Protein 4J32 (pdb70)

Organism: Salmonella typhimurium (strain LT2 / SGSC1412 / ATCC 700720) (NCBI:txid99287)

CATH classification: 3.90.1720.70

Secondary structure (DSSP, 8-state):
----HHHHHHHHHHT-S-HHHHHHHH-HHHHHHHHTTS----HHHHHHHHHHHTT-PPPTTSSS-EEE-TTS-EEE--HHHHHHHHHHHS-S-SEEEES--GGGGTT--EEEEEEEES-SS-SEEEEEE-SSSBTTTTT-----S-EEEEEEEEE--/---SGGG--HHHHHHHHHHHHHHHHH---HHHHHHHHHHHHHHHHH--S-HHHHHHHHHHHHHHHT-----SSS---HHHHHHHHHT-HHHHHHHHT-S--

Structure (mmCIF, N/CA/C/O backbone):
data_4J32
#
_entry.id   4J32
#
_cell.length_a   63.650
_cell.length_b   63.650
_cell.length_c   365.650
_cell.angle_alpha   90.00
_cell.angle_beta   90.00
_cell.angle_gamma   120.00
#
_symmetry.space_group_name_H-M   'P 61 2 2'
#
loop_
_entity.id
_entity.type
_entity.pdbx_description
1 polymer 'Putative cytoplasmic protein'
2 polymer 'Putative periplasmic protein'
3 non-polymer 'CITRATE ANION'
4 non-polymer 2-ETHOXYETHANOL
5 water water
#
loop_
_atom_site.group_PDB
_atom_site.id
_atom_site.type_symbol
_atom_site.label_atom_id
_atom_site.label_alt_id
_atom_site.label_comp_id
_atom_site.label_asym_id
_atom_site.label_entity_id
_atom_site.label_seq_id
_atom_site.pdbx_PDB_ins_code
_atom_site.Cartn_x
_atom_site.Cartn_y
_atom_site.Cartn_z
_atom_site.occupancy
_atom_site.B_iso_or_equiv
_atom_site.auth_seq_id
_atom_site.auth_comp_id
_atom_site.auth_asym_id
_atom_site.auth_atom_id
_atom_site.pdbx_PDB_model_num
ATOM 1 N N . ASN A 1 15 ? 39.766 40.808 -14.698 1.00 42.11 2 ASN A N 1
ATOM 2 C CA . ASN A 1 15 ? 38.467 41.350 -14.195 1.00 39.75 2 ASN A CA 1
ATOM 3 C C . ASN A 1 15 ? 38.070 40.707 -12.872 1.00 35.97 2 ASN A C 1
ATOM 4 O O . ASN A 1 15 ? 38.924 40.496 -12.000 1.00 35.79 2 ASN A O 1
ATOM 9 N N . ARG A 1 16 ? 36.781 40.419 -12.694 1.00 32.79 3 ARG A N 1
ATOM 10 C CA . ARG A 1 16 ? 36.275 39.980 -11.393 1.00 29.41 3 ARG A CA 1
ATOM 11 C C . ARG A 1 16 ? 35.246 38.859 -11.561 1.00 27.78 3 ARG A C 1
ATOM 12 O O . ARG A 1 16 ? 34.573 38.823 -12.585 1.00 28.43 3 ARG A O 1
ATOM 20 N N . PRO A 1 17 ? 35.098 37.980 -10.537 1.00 25.88 4 PRO A N 1
ATOM 21 C CA . PRO A 1 17 ? 34.050 36.927 -10.548 1.00 24.97 4 PRO A CA 1
ATOM 22 C C . PRO A 1 17 ? 32.677 37.555 -10.763 1.00 23.93 4 PRO A C 1
ATOM 23 O O . PRO A 1 17 ? 32.415 38.643 -10.230 1.00 23.49 4 PRO A O 1
ATOM 27 N N . SER A 1 18 ? 31.793 36.888 -11.500 1.00 23.65 5 SER A N 1
ATOM 28 C CA . SER A 1 18 ? 30.416 37.390 -11.598 1.00 22.42 5 SER A CA 1
ATOM 29 C C . SER A 1 18 ? 29.752 37.266 -10.242 1.00 20.43 5 SER A C 1
ATOM 30 O O . SER A 1 18 ? 30.050 36.349 -9.479 1.00 19.59 5 SER A O 1
ATOM 33 N N . PHE A 1 19 ? 28.882 38.213 -9.926 1.00 19.43 6 PHE A N 1
ATOM 34 C CA . PHE A 1 19 ? 28.218 38.168 -8.627 1.00 19.68 6 PHE A CA 1
ATOM 35 C C . PHE A 1 19 ? 27.475 36.829 -8.479 1.00 19.16 6 PHE A C 1
ATOM 36 O O . PHE A 1 19 ? 27.586 36.150 -7.456 1.00 19.31 6 PHE A O 1
ATOM 44 N N . ASN A 1 20 ? 26.694 36.485 -9.501 1.00 20.39 7 ASN A N 1
ATOM 45 C CA . ASN A 1 20 ? 25.867 35.261 -9.431 1.00 21.23 7 ASN A CA 1
ATOM 46 C C . ASN A 1 20 ? 26.695 34.014 -9.177 1.00 21.43 7 ASN A C 1
ATOM 47 O O . ASN A 1 20 ? 26.332 33.181 -8.336 1.00 20.24 7 ASN A O 1
ATOM 52 N N . GLU A 1 21 ? 27.818 33.876 -9.890 1.00 21.67 8 GLU A N 1
ATOM 53 C CA . GLU A 1 21 ? 28.662 32.684 -9.666 1.00 21.33 8 GLU A CA 1
ATOM 54 C C . GLU A 1 21 ? 29.324 32.698 -8.282 1.00 20.42 8 GLU A C 1
ATOM 55 O O . GLU A 1 21 ? 29.516 31.648 -7.671 1.00 19.63 8 GLU A O 1
ATOM 61 N N . ALA A 1 22 ? 29.705 33.879 -7.812 1.00 19.58 9 ALA A N 1
ATOM 62 C CA . ALA A 1 22 ? 30.337 33.999 -6.489 1.00 18.45 9 ALA A CA 1
ATOM 63 C C . ALA A 1 22 ? 29.365 33.629 -5.382 1.00 18.63 9 ALA A C 1
ATOM 64 O O . ALA A 1 22 ? 29.723 32.909 -4.454 1.00 17.59 9 ALA A O 1
ATOM 66 N N . TRP A 1 23 ? 28.122 34.093 -5.510 1.00 19.36 10 TRP A N 1
ATOM 67 C CA . TRP A 1 23 ? 27.070 33.863 -4.506 1.00 20.20 10 TRP A CA 1
ATOM 68 C C . TRP A 1 23 ? 26.699 32.390 -4.448 1.00 20.26 10 TRP A C 1
ATOM 69 O O . TRP A 1 23 ? 26.543 31.807 -3.348 1.00 19.57 10 TRP A O 1
ATOM 80 N N . LEU A 1 24 ? 26.557 31.774 -5.627 1.00 19.75 11 LEU A N 1
ATOM 81 C CA . LEU A 1 24 ? 26.317 30.341 -5.704 1.00 21.30 11 LEU A CA 1
ATOM 82 C C . LEU A 1 24 ? 27.451 29.552 -5.038 1.00 20.16 11 LEU A C 1
ATOM 83 O O . LEU A 1 24 ? 27.215 28.601 -4.279 1.00 20.79 11 LEU A O 1
ATOM 88 N N . ALA A 1 25 ? 28.683 29.891 -5.366 1.00 19.53 12 ALA A N 1
ATOM 89 C CA . ALA A 1 25 ? 29.824 29.121 -4.839 1.00 19.44 12 ALA A CA 1
ATOM 90 C C . ALA A 1 25 ? 29.905 29.266 -3.300 1.00 19.55 12 ALA A C 1
ATOM 91 O O . ALA A 1 25 ? 30.119 28.297 -2.578 1.00 19.09 12 ALA A O 1
ATOM 93 N N . PHE A 1 26 ? 29.690 30.483 -2.816 1.00 19.16 13 PHE A N 1
ATOM 94 C CA . PHE A 1 26 ? 29.722 30.733 -1.357 1.00 19.30 13 PHE A CA 1
ATOM 95 C C . PHE A 1 26 ? 28.753 29.817 -0.606 1.00 20.13 13 PHE A C 1
ATOM 96 O O . PHE A 1 26 ? 29.105 29.255 0.442 1.00 20.26 13 PHE A O 1
ATOM 104 N N . ARG A 1 27 ? 27.536 29.668 -1.129 1.00 20.99 14 ARG A N 1
ATOM 105 C CA . ARG A 1 27 ? 26.544 28.807 -0.518 1.00 22.77 14 ARG A CA 1
ATOM 106 C C . ARG A 1 27 ? 27.041 27.377 -0.300 1.00 23.25 14 ARG A C 1
ATOM 107 O O . ARG A 1 27 ? 26.717 26.763 0.722 1.00 23.98 14 ARG A O 1
ATOM 115 N N . LYS A 1 28 ? 27.846 26.856 -1.232 1.00 22.78 15 LYS A N 1
ATOM 116 C CA . LYS A 1 28 ? 28.336 25.469 -1.133 1.00 24.05 15 LYS A CA 1
ATOM 117 C C . LYS A 1 28 ? 29.168 25.255 0.129 1.00 23.14 15 LYS A C 1
ATOM 118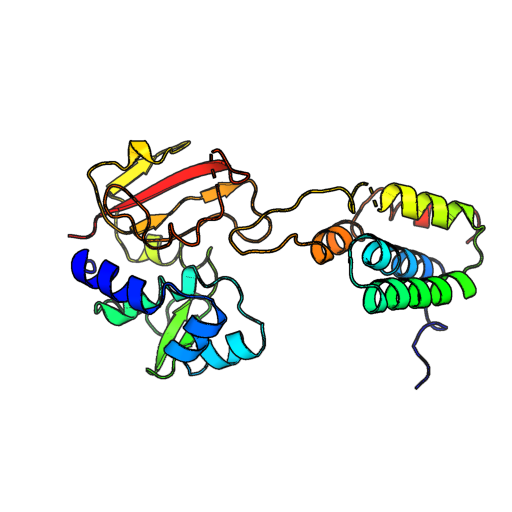 O O . LYS A 1 28 ? 29.285 24.131 0.615 1.00 23.62 15 LYS A O 1
ATOM 124 N N . VAL A 1 29 ? 29.757 26.336 0.625 1.00 22.20 16 VAL A N 1
ATOM 125 C CA . VAL A 1 29 ? 30.601 26.265 1.826 1.00 21.42 16 VAL A CA 1
ATOM 126 C C . VAL A 1 29 ? 30.074 27.086 3.003 1.00 21.33 16 VAL A C 1
ATOM 127 O O . VAL A 1 29 ? 30.814 27.331 3.959 1.00 20.86 16 VAL A O 1
ATOM 131 N N . ASN A 1 30 ? 28.810 27.514 2.932 1.00 22.20 17 ASN A N 1
ATOM 132 C CA . ASN A 1 30 ? 28.188 28.274 4.010 1.00 22.54 17 ASN A CA 1
ATOM 133 C C . ASN A 1 30 ? 27.681 27.335 5.109 1.00 23.45 17 ASN A C 1
ATOM 134 O O . ASN A 1 30 ? 26.487 27.277 5.444 1.00 25.16 17 ASN A O 1
ATOM 139 N N . HIS A 1 31 ? 28.616 26.560 5.649 1.00 22.44 18 HIS A N 1
ATOM 140 C CA . HIS A 1 31 ? 28.315 25.562 6.669 1.00 23.09 18 HIS A CA 1
ATOM 141 C C . HIS A 1 31 ? 29.334 25.667 7.788 1.00 22.46 18 HIS A C 1
ATOM 142 O O . HIS A 1 31 ? 30.214 26.532 7.736 1.00 22.78 18 HIS A O 1
ATOM 149 N N . SER A 1 32 ? 29.199 24.793 8.794 1.00 23.99 19 SER A N 1
ATOM 150 C CA . SER A 1 32 ? 30.169 24.738 9.899 1.00 24.11 19 SER A CA 1
ATOM 151 C C . SER A 1 32 ? 31.571 24.533 9.338 1.00 22.51 19 SER A C 1
ATOM 152 O O . SER A 1 32 ? 31.730 23.932 8.278 1.00 22.41 19 SER A O 1
ATOM 155 N N . VAL A 1 33 ? 32.586 25.010 10.052 1.00 22.24 20 VAL A N 1
ATOM 156 C CA . VAL A 1 33 ? 33.967 24.767 9.633 1.00 22.05 20 VAL A CA 1
ATOM 157 C C . VAL A 1 33 ? 34.260 23.253 9.444 1.00 22.86 20 VAL A C 1
ATOM 158 O O . VAL A 1 33 ? 34.936 22.883 8.468 1.00 22.47 20 VAL A O 1
ATOM 162 N N . ALA A 1 34 ? 33.724 22.390 10.322 1.00 23.41 21 ALA A N 1
ATOM 163 C CA . ALA A 1 34 ? 33.873 20.937 10.149 1.00 24.65 21 ALA A CA 1
ATOM 164 C C . ALA A 1 34 ? 33.345 20.502 8.778 1.00 25.20 21 ALA A C 1
ATOM 165 O O . ALA A 1 34 ? 34.015 19.761 8.054 1.00 24.82 21 ALA A O 1
ATOM 167 N N . ASP A 1 35 ? 32.159 20.989 8.416 1.00 25.43 22 ASP A N 1
ATOM 168 C CA . ASP A 1 35 ? 31.549 20.621 7.141 1.00 26.64 22 ASP A CA 1
ATOM 169 C C . ASP A 1 35 ? 32.349 21.171 5.946 1.00 25.23 22 ASP A C 1
ATOM 170 O O . ASP A 1 35 ? 32.506 20.484 4.933 1.00 25.73 22 ASP A O 1
ATOM 175 N N . VAL A 1 36 ? 32.848 22.399 6.070 1.00 23.99 23 VAL A N 1
ATOM 176 C CA . VAL A 1 36 ? 33.718 23.019 5.064 1.00 22.63 23 VAL A CA 1
ATOM 177 C C . VAL A 1 36 ? 34.941 22.138 4.796 1.00 23.79 23 VAL A C 1
ATOM 178 O O . VAL A 1 36 ? 35.325 21.929 3.638 1.00 23.86 23 VAL A O 1
ATOM 182 N N . GLY A 1 37 ? 35.523 21.607 5.868 1.00 23.70 24 GLY A N 1
ATOM 183 C CA . GLY A 1 37 ? 36.659 20.687 5.760 1.00 24.83 24 GLY A CA 1
ATOM 184 C C . GLY A 1 37 ? 36.300 19.442 4.967 1.00 26.04 24 GLY A C 1
ATOM 185 O O . GLY A 1 37 ? 37.077 19.005 4.128 1.00 26.66 24 GLY A O 1
ATOM 186 N N . SER A 1 38 ? 35.113 18.880 5.217 1.00 26.85 25 SER A N 1
ATOM 187 C CA . SER A 1 38 ? 34.659 17.686 4.510 1.00 28.14 25 SER A CA 1
ATOM 188 C C . SER A 1 38 ? 34.455 17.966 3.029 1.00 27.57 25 SER A C 1
ATOM 189 O O . SER A 1 38 ? 34.778 17.135 2.174 1.00 28.14 25 SER A O 1
ATOM 192 N N . ILE A 1 39 ? 33.897 19.136 2.747 1.00 25.64 26 ILE A N 1
ATOM 193 C CA . ILE A 1 39 ? 33.563 19.561 1.401 1.00 25.60 26 ILE A CA 1
ATOM 194 C C . ILE A 1 39 ? 34.822 19.780 0.562 1.00 25.56 26 ILE A C 1
ATOM 195 O O . ILE A 1 39 ? 34.890 19.325 -0.598 1.00 26.86 26 ILE A O 1
ATOM 200 N N . ILE A 1 40 ? 35.814 20.444 1.148 1.00 24.57 27 ILE A N 1
ATOM 201 C CA . ILE A 1 40 ? 37.000 20.870 0.403 1.00 24.33 27 ILE A CA 1
ATOM 202 C C . ILE A 1 40 ? 38.072 19.770 0.413 1.00 25.19 27 ILE A C 1
ATOM 203 O O . ILE A 1 40 ? 38.739 19.536 -0.608 1.00 26.30 27 ILE A O 1
ATOM 208 N N . GLY A 1 41 ? 38.212 19.088 1.551 1.00 24.60 28 GLY A N 1
ATOM 209 C CA . GLY A 1 41 ? 39.124 17.953 1.666 1.00 25.27 28 GLY A CA 1
ATOM 210 C C . GLY A 1 41 ? 40.572 18.377 1.518 1.00 24.46 28 GLY A C 1
ATOM 211 O O . GLY A 1 41 ? 40.899 19.551 1.681 1.00 22.58 28 GLY A O 1
ATOM 212 N N . GLY A 1 42 ? 41.438 17.418 1.188 1.00 25.66 29 GLY A N 1
ATOM 213 C CA . GLY A 1 42 ? 42.870 17.687 1.076 1.00 26.26 29 GLY A CA 1
ATOM 214 C C . GLY A 1 42 ? 43.447 18.259 2.360 1.00 25.23 29 GLY A C 1
ATOM 215 O O . GLY A 1 42 ? 43.012 17.898 3.469 1.00 24.49 29 GLY A O 1
ATOM 216 N N . ASN A 1 43 ? 44.434 19.144 2.225 1.00 24.33 30 ASN A N 1
ATOM 217 C CA . ASN A 1 43 ? 45.055 19.774 3.396 1.00 24.43 30 ASN A CA 1
ATOM 218 C C . ASN A 1 43 ? 44.126 20.703 4.177 1.00 23.14 30 ASN A C 1
ATOM 219 O O . ASN A 1 43 ? 44.276 20.854 5.394 1.00 23.66 30 ASN A O 1
ATOM 224 N N . VAL A 1 44 ? 43.195 21.347 3.479 1.00 22.72 31 VAL A N 1
ATOM 225 C CA . VAL A 1 44 ? 42.126 22.093 4.148 1.00 21.83 31 VAL A CA 1
ATOM 226 C C . VAL A 1 44 ? 41.395 21.173 5.150 1.00 22.11 31 VAL A C 1
ATOM 227 O O . VAL A 1 44 ? 41.296 21.490 6.355 1.00 21.18 31 VAL A O 1
ATOM 231 N N . GLY A 1 45 ? 40.903 20.049 4.650 1.00 23.28 32 GLY A N 1
ATOM 232 C CA . GLY A 1 45 ? 40.236 19.069 5.509 1.00 24.79 32 GLY A CA 1
ATOM 233 C C . GLY A 1 45 ? 41.074 18.529 6.662 1.00 25.97 32 GLY A C 1
ATOM 234 O O . GLY A 1 45 ? 40.602 18.434 7.802 1.00 26.33 32 GLY A O 1
ATOM 235 N N . LYS A 1 46 ? 42.319 18.160 6.366 1.00 26.20 33 LYS A N 1
ATOM 236 C CA . LYS A 1 46 ? 43.240 17.663 7.385 1.00 27.06 33 LYS A CA 1
ATOM 237 C C . LYS A 1 46 ? 43.463 18.661 8.520 1.00 25.39 33 LYS A C 1
ATOM 238 O O . LYS A 1 46 ? 43.457 18.284 9.698 1.00 24.96 33 LYS A O 1
ATOM 244 N N . ASN A 1 47 ? 43.645 19.935 8.164 1.00 23.66 34 ASN A N 1
ATOM 245 C CA . ASN A 1 47 ? 43.836 20.973 9.170 1.00 23.40 34 ASN A CA 1
ATOM 246 C C . ASN A 1 47 ? 42.595 21.272 9.977 1.00 23.61 34 ASN A C 1
ATOM 247 O O . ASN A 1 47 ? 42.690 21.566 11.174 1.00 23.97 34 ASN A O 1
ATOM 252 N N . ILE A 1 48 ? 41.438 21.192 9.331 1.00 23.34 35 ILE A N 1
ATOM 253 C CA . ILE A 1 48 ? 40.161 21.322 10.040 1.00 23.27 35 ILE A CA 1
ATOM 254 C C . ILE A 1 48 ? 39.877 20.142 10.981 1.00 24.65 35 ILE A C 1
ATOM 255 O O . ILE A 1 48 ? 39.485 20.340 12.140 1.00 25.09 35 ILE A O 1
ATOM 260 N N . THR A 1 49 ? 40.127 18.926 10.510 1.00 25.00 36 THR A N 1
ATOM 261 C CA . THR A 1 49 ? 39.989 17.737 11.351 1.00 27.13 36 THR A CA 1
ATOM 262 C C . THR A 1 49 ? 40.902 17.803 12.570 1.00 26.88 36 THR A C 1
ATOM 263 O O . THR A 1 49 ? 40.501 17.408 13.677 1.00 27.59 36 THR A O 1
ATOM 267 N N . GLY A 1 50 ? 42.121 18.307 12.368 1.00 25.68 37 GLY A N 1
ATOM 268 C CA . GLY A 1 50 ? 43.091 18.461 13.450 1.00 26.23 37 GLY A CA 1
ATOM 269 C C . GLY A 1 50 ? 42.758 19.610 14.401 1.00 25.55 37 GLY A C 1
ATOM 270 O O . GLY A 1 50 ? 43.365 19.750 15.460 1.00 26.47 37 GLY A O 1
ATOM 271 N N . GLY A 1 51 ? 41.779 20.428 14.026 1.00 24.13 38 GLY A N 1
ATOM 272 C CA . GLY A 1 51 ? 41.371 21.580 14.818 1.00 24.45 38 GLY A CA 1
ATOM 273 C C . GLY A 1 51 ? 42.188 22.844 14.629 1.00 23.75 38 GLY A C 1
ATOM 274 O O . GLY A 1 51 ? 41.933 23.859 15.303 1.00 23.85 38 GLY A O 1
ATOM 275 N N . TYR A 1 52 ? 43.144 22.826 13.693 1.00 22.67 39 TYR A N 1
ATOM 276 C CA . TYR A 1 52 ? 44.039 23.979 13.510 1.00 22.19 39 TYR A CA 1
ATOM 277 C C . TYR A 1 52 ? 43.312 25.174 12.932 1.00 21.09 39 TYR A C 1
ATOM 278 O O . TYR A 1 52 ? 43.682 26.311 13.221 1.00 21.04 39 TYR A O 1
ATOM 287 N N . PHE A 1 53 ? 42.326 24.927 12.066 1.00 20.06 40 PHE A N 1
ATOM 288 C CA . PHE A 1 53 ? 41.539 26.036 11.507 1.00 20.23 40 PHE A CA 1
ATOM 289 C C . PHE A 1 53 ? 40.154 25.946 12.105 1.00 20.43 40 PHE A C 1
ATOM 290 O O . PHE A 1 53 ? 39.553 24.868 12.089 1.00 21.08 40 PHE A O 1
ATOM 298 N N . GLN A 1 54 ? 39.669 27.078 12.623 1.00 20.51 41 GLN A N 1
ATOM 299 C CA . GLN A 1 54 ? 38.322 27.171 13.188 1.00 21.06 41 GLN A CA 1
ATOM 300 C C . GLN A 1 54 ? 37.513 28.318 12.573 1.00 20.08 41 GLN A C 1
ATOM 301 O O . GLN A 1 54 ? 36.279 28.326 12.668 1.00 20.57 41 GLN A O 1
ATOM 307 N N . ASN A 1 55 ? 38.206 29.291 11.987 1.00 18.82 42 ASN A N 1
ATOM 308 C CA . ASN A 1 55 ? 37.541 30.433 11.327 1.00 18.66 42 ASN A CA 1
ATOM 309 C C . ASN A 1 55 ? 37.441 30.163 9.822 1.00 18.67 42 ASN A C 1
ATOM 310 O O . ASN A 1 55 ? 38.438 30.248 9.104 1.00 18.52 42 ASN A O 1
ATOM 315 N N . ALA A 1 56 ? 36.240 29.809 9.374 1.00 18.87 43 ALA A N 1
ATOM 316 C CA . ALA A 1 56 ? 36.040 29.440 7.954 1.00 19.92 43 ALA A CA 1
ATOM 317 C C . ALA A 1 56 ? 35.999 30.629 6.999 1.00 20.11 43 ALA A C 1
ATOM 318 O O . ALA A 1 56 ? 36.095 30.444 5.772 1.00 19.89 43 ALA A O 1
ATOM 320 N N . CYS A 1 57 ? 35.898 31.838 7.553 1.00 20.64 44 CYS A N 1
ATOM 321 C CA . CYS A 1 57 ? 35.779 33.066 6.762 1.00 20.61 44 CYS A CA 1
ATOM 322 C C . CYS A 1 57 ? 36.732 33.108 5.530 1.00 19.83 44 CYS A C 1
ATOM 323 O O . CYS A 1 57 ? 36.249 33.157 4.391 1.00 19.62 44 CYS A O 1
ATOM 326 N N . PRO A 1 58 ? 38.075 33.064 5.739 1.00 18.43 45 PRO A N 1
ATOM 327 C CA . PRO A 1 58 ? 38.936 33.180 4.560 1.00 18.20 45 PRO A CA 1
ATOM 328 C C . PRO A 1 58 ? 38.927 31.955 3.647 1.00 18.15 45 PRO A C 1
ATOM 329 O O . PRO A 1 58 ? 39.205 32.070 2.444 1.00 17.12 45 PRO A O 1
ATOM 333 N N . ILE A 1 59 ? 38.593 30.801 4.219 1.00 18.21 46 ILE A N 1
ATOM 334 C CA . ILE A 1 59 ? 38.529 29.572 3.441 1.00 18.87 46 ILE A CA 1
ATOM 335 C C . ILE A 1 59 ? 37.313 29.634 2.518 1.00 19.15 46 ILE A C 1
ATOM 336 O O . ILE A 1 59 ? 37.388 29.216 1.354 1.00 19.06 46 ILE A O 1
ATOM 341 N N . ARG A 1 60 ? 36.194 30.169 3.018 1.00 18.70 47 ARG A N 1
ATOM 342 C CA . ARG A 1 60 ? 35.028 30.304 2.133 1.00 19.02 47 ARG A CA 1
ATOM 343 C C . ARG A 1 60 ? 35.301 31.283 0.982 1.00 19.11 47 ARG A C 1
ATOM 344 O O . ARG A 1 60 ? 34.933 31.014 -0.161 1.00 18.94 47 ARG A O 1
ATOM 352 N N . MET A 1 61 ? 35.940 32.408 1.282 1.00 18.14 48 MET A N 1
ATOM 353 C CA A MET A 1 61 ? 36.303 33.382 0.249 0.50 18.38 48 MET A CA 1
ATOM 354 C CA B MET A 1 61 ? 36.286 33.376 0.225 0.50 18.03 48 MET A CA 1
ATOM 355 C C . MET A 1 61 ? 37.284 32.777 -0.767 1.00 18.27 48 MET A C 1
ATOM 356 O O . MET A 1 61 ? 37.179 33.015 -1.974 1.00 17.99 48 MET A O 1
ATOM 365 N N . SER A 1 62 ? 38.227 31.970 -0.277 1.00 18.79 49 SER A N 1
ATOM 366 C CA . SER A 1 62 ? 39.134 31.259 -1.182 1.00 18.43 49 SER A CA 1
ATOM 367 C C . SER A 1 62 ? 38.368 30.315 -2.124 1.00 19.28 49 SER A C 1
ATOM 368 O O . SER A 1 62 ? 38.641 30.248 -3.328 1.00 19.61 49 SER A O 1
ATOM 371 N N . TYR A 1 63 ? 37.418 29.578 -1.561 1.00 18.89 50 TYR A N 1
ATOM 372 C CA . TYR A 1 63 ? 36.571 28.701 -2.365 1.00 19.78 50 TYR A CA 1
ATOM 373 C C . TYR A 1 63 ? 35.864 29.498 -3.481 1.00 19.99 50 TYR A C 1
ATOM 374 O O . TYR A 1 63 ? 35.874 29.082 -4.640 1.00 20.91 50 TYR A O 1
ATOM 383 N N . VAL A 1 64 ? 35.271 30.639 -3.132 1.00 19.22 51 VAL A N 1
ATOM 384 C CA . VAL A 1 64 ? 34.623 31.522 -4.120 1.00 18.52 51 VAL A CA 1
ATOM 385 C C . VAL A 1 64 ? 35.573 31.870 -5.271 1.00 19.71 51 VAL A C 1
ATOM 386 O O . VAL A 1 64 ? 35.231 31.732 -6.454 1.00 19.52 51 VAL A O 1
ATOM 390 N N . LEU A 1 65 ? 36.767 32.332 -4.930 1.00 19.55 52 LEU A N 1
ATOM 391 C CA . LEU A 1 65 ? 37.733 32.725 -5.967 1.00 20.64 52 LEU A CA 1
ATOM 392 C C . LEU A 1 65 ? 38.140 31.519 -6.830 1.00 21.95 52 LEU A C 1
ATOM 393 O O . LEU A 1 65 ? 38.166 31.590 -8.074 1.00 23.42 52 LEU A O 1
ATOM 398 N N . ASN A 1 66 ? 38.435 30.408 -6.174 1.00 22.26 53 ASN A N 1
ATOM 399 C CA . ASN A 1 66 ? 38.822 29.192 -6.898 1.00 23.29 53 ASN A CA 1
ATOM 40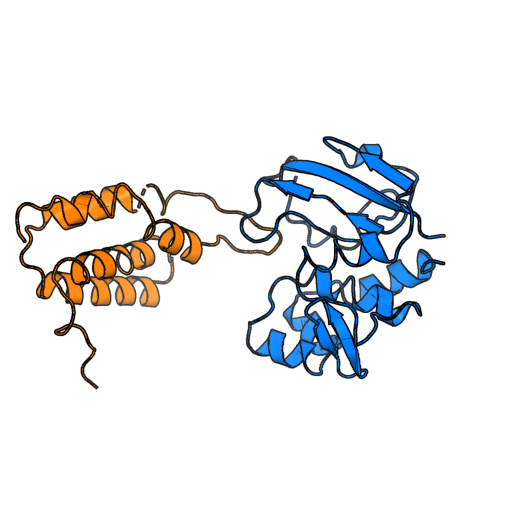0 C C . ASN A 1 66 ? 37.714 28.698 -7.792 1.00 24.82 53 ASN A C 1
ATOM 401 O O . ASN A 1 66 ? 37.978 28.250 -8.905 1.00 26.87 53 ASN A O 1
ATOM 406 N N . ALA A 1 67 ? 36.471 28.840 -7.340 1.00 24.40 54 ALA A N 1
ATOM 407 C CA . ALA A 1 67 ? 35.319 28.281 -8.068 1.00 26.29 54 ALA A CA 1
ATOM 408 C C . ALA A 1 67 ? 34.809 29.094 -9.246 1.00 27.47 54 ALA A C 1
ATOM 409 O O . ALA A 1 67 ? 34.136 28.547 -10.139 1.00 29.46 54 ALA A O 1
ATOM 411 N N . THR A 1 68 ? 35.138 30.385 -9.269 1.00 25.79 55 THR A N 1
ATOM 412 C CA . THR A 1 68 ? 34.583 31.308 -10.240 1.00 26.44 55 THR A CA 1
ATOM 413 C C . THR A 1 68 ? 35.592 31.641 -11.338 1.00 27.00 55 THR A C 1
ATOM 414 O O . THR A 1 68 ? 35.341 32.509 -12.137 1.00 28.38 55 THR A O 1
ATOM 418 N N . GLY A 1 69 ? 36.736 30.954 -11.345 1.00 27.27 56 GLY A N 1
ATOM 419 C CA . GLY A 1 69 ? 37.738 31.162 -12.395 1.00 28.71 56 GLY A CA 1
ATOM 420 C C . GLY A 1 69 ? 38.782 32.227 -12.086 1.00 28.00 56 GLY A C 1
ATOM 421 O O . GLY A 1 69 ? 39.481 32.698 -13.007 1.00 27.71 56 GLY A O 1
ATOM 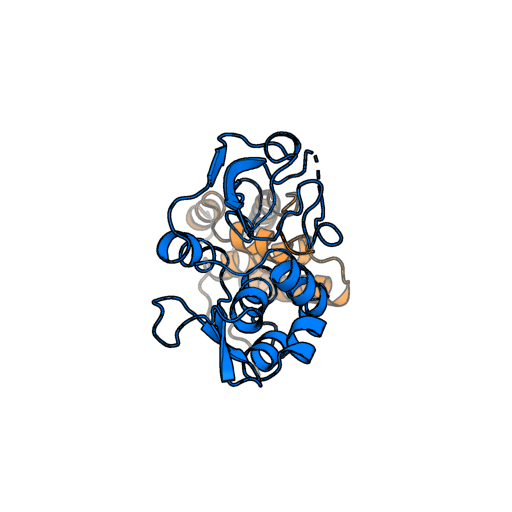422 N N . PHE A 1 70 ? 38.889 32.593 -10.801 1.00 26.01 57 PHE A N 1
ATOM 423 C CA . PHE A 1 70 ? 39.913 33.546 -10.311 1.00 25.92 57 PHE A CA 1
ATOM 424 C C . PHE A 1 70 ? 40.739 32.923 -9.183 1.00 25.83 57 PHE A C 1
ATOM 425 O O . PHE A 1 70 ? 40.793 33.472 -8.078 1.00 25.29 57 PHE A O 1
ATOM 433 N N . PRO A 1 71 ? 41.399 31.784 -9.475 1.00 26.58 58 PRO A N 1
ATOM 434 C CA . PRO A 1 71 ? 42.045 31.002 -8.423 1.00 26.31 58 PRO A CA 1
ATOM 435 C C . PRO A 1 71 ? 43.212 31.756 -7.797 1.00 26.48 58 PRO A C 1
ATOM 436 O O . PRO A 1 71 ? 43.891 32.562 -8.460 1.00 27.06 58 PRO A O 1
ATOM 440 N N . ILE A 1 72 ? 43.406 31.500 -6.513 1.00 25.06 59 ILE A N 1
ATOM 441 C CA . ILE A 1 72 ? 44.562 32.000 -5.768 1.00 24.76 59 ILE A CA 1
ATOM 442 C C . ILE A 1 72 ? 45.823 31.309 -6.277 1.00 25.85 59 ILE A C 1
ATOM 443 O O . ILE A 1 72 ? 45.919 30.071 -6.266 1.00 25.57 59 ILE A O 1
ATOM 448 N N . ALA A 1 73 ? 46.785 32.103 -6.733 1.00 27.56 60 ALA A N 1
ATOM 449 C CA . ALA A 1 73 ? 48.006 31.554 -7.327 1.00 30.02 60 ALA A CA 1
ATOM 450 C C . ALA A 1 73 ? 48.821 30.838 -6.254 1.00 30.40 60 ALA A C 1
ATOM 451 O O . ALA A 1 73 ? 48.841 31.276 -5.098 1.00 28.88 60 ALA A O 1
ATOM 453 N N . ARG A 1 74 ? 49.482 29.748 -6.640 1.00 32.26 61 ARG A N 1
ATOM 454 C CA A ARG A 1 74 ? 50.349 29.000 -5.727 0.50 32.96 61 ARG A CA 1
ATOM 455 C CA B ARG A 1 74 ? 50.331 29.009 -5.703 0.50 33.03 61 ARG A CA 1
ATOM 456 C C . ARG A 1 74 ? 51.368 29.923 -5.045 1.00 33.60 61 ARG A C 1
ATOM 457 O O . ARG A 1 74 ? 51.610 29.830 -3.832 1.00 33.24 61 ARG A O 1
ATOM 472 N N . ASN A 1 75 ? 51.961 30.821 -5.824 1.00 34.53 62 ASN A N 1
ATOM 473 C CA . ASN A 1 75 ? 53.020 31.664 -5.281 1.00 35.55 62 ASN A CA 1
ATOM 474 C C . ASN A 1 75 ? 52.594 33.034 -4.738 1.00 34.16 62 ASN A C 1
ATOM 475 O O . ASN A 1 75 ? 53.436 33.897 -4.509 1.00 34.72 62 ASN A O 1
ATOM 480 N N . SER A 1 76 ? 51.291 33.231 -4.548 1.00 32.49 63 SER A N 1
ATOM 481 C CA . SER A 1 76 ? 50.767 34.400 -3.839 1.00 32.30 63 SER A CA 1
ATOM 482 C C . SER A 1 76 ? 51.435 34.478 -2.455 1.00 31.29 63 SER A C 1
ATOM 483 O O . SER A 1 76 ? 51.554 33.452 -1.779 1.00 30.85 63 SER A O 1
ATOM 486 N N . PRO A 1 77 ? 51.890 35.674 -2.041 1.00 31.30 64 PRO A N 1
ATOM 487 C CA . PRO A 1 77 ? 52.650 35.815 -0.791 1.00 31.07 64 PRO A CA 1
ATOM 488 C C . PRO A 1 77 ? 51.781 35.774 0.477 1.00 28.79 64 PRO A C 1
ATOM 489 O O . PRO A 1 77 ? 51.876 36.678 1.311 1.00 28.14 64 PRO A O 1
ATOM 493 N N . TYR A 1 78 ? 50.956 34.732 0.604 1.00 26.14 65 TYR A N 1
ATOM 494 C CA . TYR A 1 78 ? 50.036 34.539 1.734 1.00 23.96 65 TYR A CA 1
ATOM 495 C C . TYR A 1 78 ? 50.015 33.062 2.119 1.00 23.31 65 TYR A C 1
ATOM 496 O O . TYR A 1 78 ? 50.084 32.190 1.249 1.00 22.42 65 TYR A O 1
ATOM 505 N N . ALA A 1 79 ? 49.911 32.786 3.418 1.00 21.93 66 ALA A N 1
ATOM 506 C CA . ALA A 1 79 ? 49.838 31.411 3.885 1.00 21.78 66 ALA A CA 1
ATOM 507 C C . ALA A 1 79 ? 48.585 30.730 3.314 1.00 20.55 66 ALA A C 1
ATOM 508 O O . ALA A 1 79 ? 47.492 31.295 3.341 1.00 20.77 66 ALA A O 1
ATOM 510 N N . LYS A 1 80 ? 48.742 29.525 2.768 1.00 20.64 67 LYS A N 1
ATOM 511 C CA . LYS A 1 80 ? 47.609 28.830 2.160 1.00 20.58 67 LYS A CA 1
ATOM 512 C C . LYS A 1 80 ? 47.869 27.330 2.189 1.00 20.56 67 LYS A C 1
ATOM 513 O O . LYS A 1 80 ? 49.015 26.900 2.315 1.00 21.81 67 LYS A O 1
ATOM 519 N N . VAL A 1 81 ? 46.788 26.562 2.113 1.00 20.67 68 VAL A N 1
ATOM 520 C CA . VAL A 1 81 ? 46.896 25.106 2.020 1.00 21.25 68 VAL A CA 1
ATOM 521 C C . VAL A 1 81 ? 46.032 24.621 0.871 1.00 21.14 68 VAL A C 1
ATOM 522 O O . VAL A 1 81 ? 45.025 25.249 0.521 1.00 20.46 68 VAL A O 1
ATOM 526 N N . SER A 1 82 ? 46.388 23.465 0.318 1.00 22.07 69 SER A N 1
ATOM 527 C CA . SER A 1 82 ? 45.647 22.946 -0.819 1.00 22.41 69 SER A CA 1
ATOM 528 C C . SER A 1 82 ? 44.372 22.193 -0.397 1.00 22.92 69 SER A C 1
ATOM 529 O O . SER A 1 82 ? 44.299 21.640 0.718 1.00 23.64 69 SER A O 1
ATOM 532 N N . GLY A 1 83 ? 43.359 22.225 -1.267 1.00 23.34 70 GLY A N 1
ATOM 533 C CA . GLY A 1 83 ? 42.196 21.340 -1.147 1.00 24.16 70 GLY A CA 1
ATOM 534 C C . GLY A 1 83 ? 42.372 20.029 -1.922 1.00 25.90 70 GLY A C 1
ATOM 535 O O . GLY A 1 83 ? 43.400 19.803 -2.590 1.00 26.06 70 GLY A O 1
ATOM 536 N N . ALA A 1 84 ? 41.364 19.160 -1.848 1.00 26.05 71 ALA A N 1
ATOM 537 C CA . ALA A 1 84 ? 41.356 17.927 -2.672 1.00 28.97 71 ALA A CA 1
ATOM 538 C C . ALA A 1 84 ? 41.377 18.253 -4.180 1.00 29.59 71 ALA A C 1
ATOM 539 O O . ALA A 1 84 ? 41.827 17.445 -4.983 1.00 31.94 71 ALA A O 1
ATOM 541 N N . ASP A 1 85 ? 40.915 19.454 -4.535 1.00 29.52 72 ASP A N 1
ATOM 542 C CA . ASP A 1 85 ? 40.959 19.975 -5.909 1.00 30.74 72 ASP A CA 1
ATOM 543 C C . ASP A 1 85 ? 42.358 20.440 -6.360 1.00 31.22 72 ASP A C 1
ATOM 544 O O . ASP A 1 85 ? 42.524 20.870 -7.505 1.00 32.28 72 ASP A O 1
ATOM 549 N N . ASN A 1 86 ? 43.344 20.360 -5.462 1.00 30.55 73 ASN A N 1
ATOM 550 C CA . ASN A 1 86 ? 44.705 20.860 -5.720 1.00 30.98 73 ASN A CA 1
ATOM 551 C C . ASN A 1 86 ? 44.774 22.377 -5.956 1.00 29.56 73 ASN A C 1
ATOM 552 O O . ASN A 1 86 ? 45.774 22.890 -6.466 1.00 31.03 73 ASN A O 1
ATOM 557 N N . LYS A 1 87 ? 43.699 23.073 -5.594 1.00 26.57 74 LYS A N 1
ATOM 558 C CA . LYS A 1 87 ? 43.687 24.544 -5.567 1.00 24.83 74 LYS A CA 1
ATOM 559 C C . LYS A 1 87 ? 43.995 25.025 -4.148 1.00 23.70 74 LYS A C 1
ATOM 560 O O . LYS A 1 87 ? 44.012 24.236 -3.213 1.00 22.90 74 LYS A O 1
ATOM 566 N N . PHE A 1 88 ? 44.220 26.328 -3.993 1.00 22.97 75 PHE A N 1
ATOM 567 C CA . PHE A 1 88 ? 44.799 26.848 -2.745 1.00 22.57 75 PHE A CA 1
ATOM 568 C C . PHE A 1 88 ? 43.863 27.741 -1.971 1.00 21.63 75 PHE A C 1
ATOM 569 O O . PHE A 1 88 ? 43.108 28.528 -2.561 1.00 21.33 75 PHE A O 1
ATOM 577 N N . TYR A 1 89 ? 43.953 27.625 -0.642 1.00 21.50 76 TYR A N 1
ATOM 578 C CA . TYR A 1 89 ? 42.999 28.229 0.282 1.00 20.13 76 TYR A CA 1
ATOM 579 C C . TYR A 1 89 ? 43.731 28.980 1.364 1.00 19.63 76 TYR A C 1
ATOM 580 O O . TYR A 1 89 ? 44.463 28.382 2.164 1.00 19.59 76 TYR A O 1
ATOM 589 N N . ILE A 1 90 ? 43.550 30.303 1.360 1.00 18.72 77 ILE A N 1
ATOM 590 C CA . ILE A 1 90 ? 44.092 31.195 2.381 1.00 18.17 77 ILE A CA 1
ATOM 591 C C . ILE A 1 90 ? 43.306 31.020 3.679 1.00 18.25 77 ILE A C 1
ATOM 592 O O . ILE A 1 90 ? 42.077 30.935 3.656 1.00 18.82 77 ILE A O 1
ATOM 597 N N . TYR A 1 91 ? 44.008 30.959 4.807 1.00 18.28 78 TYR A N 1
ATOM 598 C CA . TYR A 1 91 ? 43.353 30.598 6.068 1.00 18.31 78 TYR A CA 1
ATOM 599 C C . TYR A 1 91 ? 43.377 31.689 7.143 1.00 17.99 78 TYR A C 1
ATOM 600 O O . TYR A 1 91 ? 42.833 31.500 8.243 1.00 18.48 78 TYR A O 1
ATOM 609 N N . ARG A 1 92 ? 44.013 32.815 6.830 1.00 17.42 79 ARG A N 1
ATOM 610 C CA . ARG A 1 92 ? 44.005 33.992 7.707 1.00 17.57 79 ARG A CA 1
ATOM 611 C C . ARG A 1 92 ? 43.157 35.115 7.110 1.00 18.17 79 ARG A C 1
ATOM 612 O O . ARG A 1 92 ? 43.280 35.453 5.922 1.00 18.81 79 ARG A O 1
ATOM 620 N N . VAL A 1 93 ? 42.319 35.702 7.958 1.00 18.54 80 VAL A N 1
ATOM 621 C CA . VAL A 1 93 ? 41.494 36.847 7.583 1.00 18.92 80 VAL A CA 1
ATOM 622 C C . VAL A 1 93 ? 42.346 38.002 7.072 1.00 19.94 80 VAL A C 1
ATOM 623 O O . VAL A 1 93 ? 42.068 38.548 6.001 1.00 19.86 80 VAL A O 1
ATOM 627 N N . ASN A 1 94 ? 43.405 38.346 7.801 1.00 20.64 81 ASN A N 1
ATOM 628 C CA A ASN A 1 94 ? 44.253 39.469 7.428 0.80 22.22 81 ASN A CA 1
ATOM 629 C CA B ASN A 1 94 ? 44.197 39.490 7.389 0.20 21.40 81 ASN A CA 1
ATOM 630 C C . ASN A 1 94 ? 44.863 39.237 6.032 1.00 21.62 81 ASN A C 1
ATOM 631 O O . ASN A 1 94 ? 45.020 40.174 5.240 1.00 21.79 81 ASN A O 1
ATOM 640 N N . ASP A 1 95 ? 45.228 37.980 5.761 1.00 20.40 82 ASP A N 1
ATOM 641 C CA . ASP A 1 95 ? 45.822 37.608 4.471 1.00 20.70 82 ASP A CA 1
ATOM 642 C C . ASP A 1 95 ? 44.803 37.709 3.349 1.00 19.76 82 ASP A C 1
ATOM 643 O O . ASP A 1 95 ? 45.116 38.216 2.275 1.00 20.56 82 ASP A O 1
ATOM 648 N N . MET A 1 96 ? 43.578 37.281 3.609 1.00 18.21 83 MET A N 1
ATOM 649 C CA A MET A 1 96 ? 42.536 37.344 2.585 0.50 17.82 83 MET A CA 1
ATOM 650 C CA B MET A 1 96 ? 42.521 37.329 2.606 0.50 18.46 83 MET A CA 1
ATOM 651 C C . MET A 1 96 ? 42.239 38.789 2.243 1.00 18.53 83 MET A C 1
ATOM 652 O O . MET A 1 96 ? 42.104 39.145 1.057 1.00 18.49 83 MET A O 1
ATOM 661 N N . ILE A 1 97 ? 42.165 39.631 3.271 1.00 18.62 84 ILE A N 1
ATOM 662 C CA . ILE A 1 97 ? 41.960 41.070 3.057 1.00 19.49 84 ILE A CA 1
ATOM 663 C C . ILE A 1 97 ? 43.072 41.654 2.178 1.00 20.41 84 ILE A C 1
ATOM 664 O O . ILE A 1 97 ? 42.788 42.357 1.183 1.00 21.23 84 ILE A O 1
ATOM 669 N N . ASP A 1 98 ? 44.321 41.352 2.516 1.00 20.00 85 ASP A N 1
ATOM 670 C CA A ASP A 1 98 ? 45.460 41.890 1.771 0.50 21.98 85 ASP A CA 1
ATOM 671 C CA B ASP A 1 98 ? 45.459 41.898 1.779 0.50 21.73 85 ASP A CA 1
ATOM 672 C C . ASP A 1 98 ? 45.490 41.349 0.346 1.00 21.82 85 ASP A C 1
ATOM 673 O O . ASP A 1 98 ? 45.814 42.082 -0.600 1.00 21.82 85 ASP A O 1
ATOM 682 N N . TYR A 1 99 ? 45.134 40.066 0.197 1.00 20.61 86 TYR A N 1
ATOM 683 C CA . TYR A 1 99 ? 45.065 39.422 -1.124 1.00 21.10 86 TYR A CA 1
ATOM 684 C C . TYR A 1 99 ? 44.107 40.170 -2.045 1.00 21.89 86 TYR A C 1
ATOM 685 O O . TYR A 1 99 ? 44.446 40.502 -3.199 1.00 21.73 86 TYR A O 1
ATOM 694 N N . LEU A 1 100 ? 42.911 40.449 -1.535 1.00 21.58 87 LEU A N 1
ATOM 695 C CA . LEU A 1 100 ? 41.911 41.177 -2.329 1.00 21.66 87 LEU A CA 1
ATOM 696 C C . LEU A 1 100 ? 42.370 42.603 -2.683 1.00 23.22 87 LEU A C 1
ATOM 697 O O . LEU A 1 100 ? 42.190 43.032 -3.810 1.00 23.41 87 LEU A O 1
ATOM 702 N N . THR A 1 101 ? 43.009 43.286 -1.737 1.00 23.90 88 THR A N 1
ATOM 703 C CA . THR A 1 101 ? 43.534 44.642 -1.955 1.00 26.45 88 THR A CA 1
ATOM 704 C C . THR A 1 101 ? 44.499 44.629 -3.139 1.00 27.26 88 THR A C 1
ATOM 705 O O . THR A 1 101 ? 44.525 45.572 -3.935 1.00 28.89 88 THR A O 1
ATOM 709 N N . HIS A 1 102 ? 45.259 43.541 -3.280 1.00 26.98 89 HIS A N 1
ATOM 710 C CA . HIS A 1 102 ? 46.306 43.489 -4.296 1.00 30.09 89 HIS A CA 1
ATOM 711 C C . HIS A 1 102 ? 45.885 42.859 -5.618 1.00 30.63 89 HIS A C 1
ATOM 712 O O . HIS A 1 102 ? 46.630 42.932 -6.590 1.00 32.44 89 HIS A O 1
ATOM 719 N N . THR A 1 103 ? 44.694 42.270 -5.663 1.00 29.59 90 THR A N 1
ATOM 720 C CA . THR A 1 103 ? 44.220 41.588 -6.868 1.00 30.75 90 THR A CA 1
ATOM 721 C C . THR A 1 103 ? 42.930 42.170 -7.453 1.00 30.40 90 THR A C 1
ATOM 722 O O . THR A 1 103 ? 42.663 41.994 -8.649 1.00 30.73 90 THR A O 1
ATOM 726 N N . MET A 1 104 ? 42.121 42.837 -6.627 1.00 29.41 91 MET A N 1
ATOM 727 C CA . MET A 1 104 ? 40.764 43.256 -7.048 1.00 29.73 91 MET A CA 1
ATOM 728 C C . MET A 1 104 ? 40.660 44.629 -7.720 1.00 31.25 91 MET A C 1
ATOM 729 O O . MET A 1 104 ? 39.585 45.007 -8.212 1.00 31.34 91 MET A O 1
ATOM 734 N N . GLY A 1 105 ? 41.748 45.384 -7.728 1.00 31.35 92 GLY A N 1
ATOM 735 C CA . GLY A 1 105 ? 41.713 46.708 -8.315 1.00 33.64 92 GLY A CA 1
ATOM 736 C C . GLY A 1 105 ? 41.171 47.696 -7.302 1.00 33.42 92 GLY A C 1
ATOM 737 O O . GLY A 1 105 ? 41.105 47.402 -6.091 1.00 32.12 92 GLY A O 1
ATOM 738 N N . LYS A 1 106 ? 40.782 48.869 -7.796 1.00 34.30 93 LYS A N 1
ATOM 739 C CA . LYS A 1 106 ? 40.301 49.939 -6.923 1.00 34.38 93 LYS A CA 1
ATOM 740 C C . LYS A 1 106 ? 38.973 49.523 -6.310 1.00 31.70 93 LYS A C 1
ATOM 741 O O . LYS A 1 106 ? 38.074 49.071 -7.042 1.00 30.56 93 LYS A O 1
ATOM 747 N N . PRO A 1 107 ? 38.825 49.704 -4.980 1.00 30.31 94 PRO A N 1
ATOM 748 C CA . PRO A 1 107 ? 37.508 49.462 -4.374 1.00 28.72 94 PRO A CA 1
ATOM 749 C C . PRO A 1 107 ? 36.489 50.439 -4.916 1.00 28.23 94 PRO A C 1
ATOM 750 O O . PRO A 1 107 ? 36.834 51.555 -5.348 1.00 28.33 94 PRO A O 1
ATOM 754 N N . ASP A 1 108 ? 35.237 50.027 -4.911 1.00 25.18 95 ASP A N 1
ATOM 755 C CA . ASP A 1 108 ? 34.178 50.875 -5.429 1.00 25.56 95 ASP A CA 1
ATOM 756 C C . ASP A 1 108 ? 33.540 51.770 -4.383 1.00 25.23 95 ASP A C 1
ATOM 757 O O . ASP A 1 108 ? 33.011 52.823 -4.719 1.00 24.85 95 ASP A O 1
ATOM 762 N N . LEU A 1 109 ? 33.570 51.320 -3.132 1.00 24.46 96 LEU A N 1
ATOM 763 C CA . LEU A 1 109 ? 33.075 52.092 -1.977 1.00 25.75 96 LEU A CA 1
ATOM 764 C C . LEU A 1 109 ? 34.015 51.848 -0.812 1.00 24.20 96 LEU A C 1
ATOM 765 O O . LEU A 1 109 ? 34.384 50.690 -0.524 1.00 22.62 96 LEU A O 1
ATOM 770 N N . ILE A 1 110 ? 34.416 52.933 -0.154 1.00 24.21 97 ILE A N 1
ATOM 771 C CA . ILE A 1 110 ? 35.117 52.876 1.128 1.00 23.89 97 ILE A CA 1
ATOM 772 C C . ILE A 1 110 ? 34.346 53.768 2.094 1.00 24.16 97 ILE A C 1
ATOM 773 O O . ILE A 1 110 ? 34.124 54.946 1.804 1.00 24.73 97 ILE A O 1
ATOM 778 N N . VAL A 1 111 ? 33.943 53.203 3.239 1.00 23.43 98 VAL A N 1
ATOM 779 C CA . VAL A 1 111 ? 33.076 53.928 4.187 1.00 25.26 98 VAL A CA 1
ATOM 780 C C . VAL A 1 111 ? 33.672 53.887 5.596 1.00 25.31 98 VAL A C 1
ATOM 781 O O . VAL A 1 111 ? 33.864 52.815 6.156 1.00 24.16 98 VAL A O 1
ATOM 785 N N . ASN A 1 112 ? 33.979 55.060 6.152 1.00 26.71 99 ASN A N 1
ATOM 786 C CA . ASN A 1 112 ? 34.429 55.176 7.545 1.00 28.63 99 ASN A CA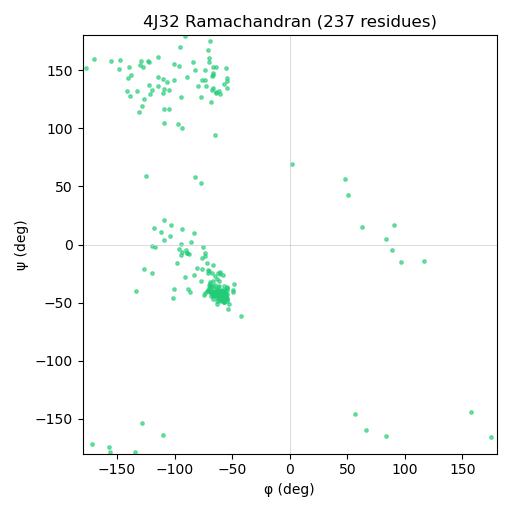 1
ATOM 787 C C . ASN A 1 112 ? 33.233 54.959 8.460 1.00 29.79 99 ASN A C 1
ATOM 788 O O . ASN A 1 112 ? 32.123 55.449 8.169 1.00 29.81 99 ASN A O 1
ATOM 793 N N . ASN A 1 113 ? 33.448 54.261 9.579 1.00 30.77 100 ASN A N 1
ATOM 794 C CA . ASN A 1 113 ? 32.374 54.010 10.550 1.00 32.44 100 ASN A CA 1
ATOM 795 C C . ASN A 1 113 ? 31.106 53.504 9.876 1.00 32.02 100 ASN A C 1
ATOM 796 O O . ASN A 1 113 ? 30.041 54.123 10.029 1.00 33.89 100 ASN A O 1
ATOM 801 N N . PRO A 1 114 ? 31.220 52.392 9.126 1.00 30.78 101 PRO A N 1
ATOM 802 C CA . PRO A 1 114 ? 30.150 51.927 8.243 1.00 30.90 101 PRO A CA 1
ATOM 803 C C . PRO A 1 114 ? 28.963 51.306 8.982 1.00 33.25 101 PRO A C 1
ATOM 804 O O . PRO A 1 114 ? 29.128 50.761 10.094 1.00 33.55 101 PRO A O 1
ATOM 808 N N . LYS A 1 115 ? 27.781 51.441 8.379 1.00 34.28 102 LYS A N 1
ATOM 809 C CA . LYS A 1 115 ? 26.578 50.719 8.786 1.00 36.15 102 LYS A CA 1
ATOM 810 C C . LYS A 1 115 ? 26.107 49.962 7.558 1.00 35.26 102 LYS A C 1
ATOM 811 O O . LYS A 1 115 ? 26.429 50.336 6.427 1.00 33.81 102 LYS A O 1
ATOM 817 N N . GLN A 1 116 ? 25.330 48.903 7.763 1.00 35.81 103 GLN A N 1
ATOM 818 C CA . GLN A 1 116 ? 24.841 48.107 6.644 1.00 35.41 103 GLN A CA 1
ATOM 819 C C . GLN A 1 116 ? 24.106 48.970 5.606 1.00 34.97 103 GLN A C 1
ATOM 820 O O . GLN A 1 116 ? 24.234 48.750 4.409 1.00 34.27 103 GLN A O 1
ATOM 826 N N . SER A 1 117 ? 23.358 49.955 6.082 1.00 36.07 104 SER A N 1
ATOM 827 C CA . SER A 1 117 ? 22.579 50.836 5.213 1.00 36.05 104 SER A CA 1
ATOM 828 C C . SER A 1 117 ? 23.442 51.580 4.169 1.00 34.19 104 SER A C 1
ATOM 829 O O . SER A 1 117 ? 22.950 51.916 3.090 1.00 34.13 104 SER A O 1
ATOM 832 N N . ASP A 1 118 ? 24.726 51.787 4.483 1.00 32.37 105 ASP A N 1
ATOM 833 C CA . ASP A 1 118 ? 25.674 52.474 3.579 1.00 30.77 105 ASP A CA 1
ATOM 834 C C . ASP A 1 118 ? 25.955 51.664 2.307 1.00 29.04 105 ASP A C 1
ATOM 835 O O . ASP A 1 118 ? 26.438 52.205 1.308 1.00 28.20 105 ASP A O 1
ATOM 840 N N . PHE A 1 119 ? 25.648 50.370 2.343 1.00 27.60 106 PHE A N 1
ATOM 841 C CA . PHE A 1 119 ? 25.998 49.473 1.242 1.00 27.12 106 PHE A CA 1
ATOM 842 C C . PHE A 1 119 ? 24.794 49.024 0.447 1.00 27.77 106 PHE A C 1
ATOM 843 O O . PHE A 1 119 ? 24.912 48.220 -0.482 1.00 27.09 106 PHE A O 1
ATOM 851 N N . ILE A 1 120 ? 23.630 49.564 0.798 1.00 29.50 107 ILE A N 1
ATOM 852 C CA . ILE A 1 120 ? 22.386 49.202 0.113 1.00 31.11 107 ILE A CA 1
ATOM 853 C C . ILE A 1 120 ? 22.483 49.476 -1.392 1.00 30.43 107 ILE A C 1
ATOM 854 O O . ILE A 1 120 ? 23.049 50.486 -1.809 1.00 30.29 107 ILE A O 1
ATOM 859 N N . GLY A 1 121 ? 21.980 48.552 -2.210 1.00 30.57 108 GLY A N 1
ATOM 860 C CA . GLY A 1 121 ? 21.869 48.810 -3.640 1.00 31.06 108 GLY A CA 1
ATOM 861 C C . GLY A 1 121 ? 23.074 48.435 -4.483 1.00 30.37 108 GLY A C 1
ATOM 862 O O . GLY A 1 121 ? 23.037 48.558 -5.718 1.00 30.86 108 GLY A O 1
ATOM 863 N N . LYS A 1 122 ? 24.150 48.002 -3.829 1.00 27.80 109 LYS A N 1
ATOM 864 C CA . LYS A 1 122 ? 25.342 47.564 -4.534 1.00 26.81 109 LYS A CA 1
ATOM 865 C C . LYS A 1 122 ? 25.714 46.191 -4.023 1.00 25.00 109 LYS A C 1
ATOM 866 O O . LYS A 1 122 ? 25.420 45.855 -2.874 1.00 24.92 109 LYS A O 1
ATOM 872 N N . LYS A 1 123 ? 26.375 45.404 -4.865 1.00 23.49 110 LYS A N 1
ATOM 873 C CA . LYS A 1 123 ? 26.671 44.008 -4.494 1.00 22.79 110 LYS A CA 1
ATOM 874 C C . LYS A 1 123 ? 28.083 43.576 -4.874 1.00 21.54 110 LYS A C 1
ATOM 875 O O . LYS A 1 123 ? 28.633 44.041 -5.885 1.00 21.59 110 LYS A O 1
ATOM 881 N N . GLY A 1 124 ? 28.680 42.714 -4.052 1.00 20.31 111 GLY A N 1
ATOM 882 C CA . GLY A 1 124 ? 30.010 42.180 -4.345 1.00 20.50 111 GLY A CA 1
ATOM 883 C C . GLY A 1 124 ? 30.735 41.693 -3.116 1.00 20.04 111 GLY A C 1
ATOM 884 O O . GLY A 1 124 ? 30.116 41.136 -2.221 1.00 20.72 111 GLY A O 1
ATOM 885 N N . ILE A 1 125 ? 32.050 41.883 -3.079 1.00 19.50 112 ILE A N 1
ATOM 886 C CA . ILE A 1 125 ? 32.839 41.389 -1.963 1.00 18.82 112 ILE A CA 1
ATOM 887 C C . ILE A 1 125 ? 32.996 42.530 -0.952 1.00 18.81 112 ILE A C 1
ATOM 888 O O . ILE A 1 125 ? 33.431 43.628 -1.319 1.00 19.63 112 ILE A O 1
ATOM 893 N N . ILE A 1 126 ? 32.644 42.267 0.305 1.00 18.99 113 ILE A N 1
ATOM 894 C CA . ILE A 1 126 ? 32.733 43.276 1.355 1.00 20.20 113 ILE A CA 1
ATOM 895 C C . ILE A 1 126 ? 33.780 42.904 2.417 1.00 19.61 113 ILE A C 1
ATOM 896 O O . ILE A 1 126 ? 33.878 41.748 2.846 1.00 17.48 113 ILE A O 1
ATOM 901 N N . VAL A 1 127 ? 34.568 43.895 2.818 1.00 19.39 114 VAL A N 1
ATOM 902 C CA . VAL A 1 127 ? 35.488 43.751 3.931 1.00 20.63 114 VAL A CA 1
ATOM 903 C C . VAL A 1 127 ? 35.091 44.765 4.977 1.00 21.36 114 VAL A C 1
ATOM 904 O O . VAL A 1 127 ? 34.839 45.925 4.648 1.00 20.80 114 VAL A O 1
ATOM 908 N N . VAL A 1 128 ? 34.999 44.323 6.236 1.00 21.64 115 VAL A N 1
ATOM 909 C CA A VAL A 1 128 ? 34.826 45.239 7.351 0.50 23.07 115 VAL A CA 1
ATOM 910 C CA B VAL A 1 128 ? 34.844 45.247 7.353 0.50 23.34 115 VAL A CA 1
ATOM 911 C C . VAL A 1 128 ? 35.974 45.017 8.336 1.00 23.67 115 VAL A C 1
ATOM 912 O O . VAL A 1 128 ? 36.247 43.876 8.727 1.00 23.92 115 VAL A O 1
ATOM 919 N N . LYS A 1 129 ? 36.668 46.088 8.689 1.00 24.61 116 LYS A N 1
ATOM 920 C CA . LYS A 1 129 ? 37.679 46.031 9.734 1.00 25.00 116 LYS A CA 1
ATOM 921 C C . LYS A 1 129 ? 37.129 46.810 10.916 1.00 26.16 116 LYS A C 1
ATOM 922 O O . LYS A 1 129 ? 36.463 47.846 10.750 1.00 25.55 116 LYS A O 1
ATOM 928 N N . GLY A 1 130 ? 37.402 46.325 12.118 1.00 25.28 117 GLY A N 1
ATOM 929 C CA . GLY A 1 130 ? 36.951 47.038 13.299 1.00 27.07 117 GLY A CA 1
ATOM 930 C C . GLY A 1 130 ? 37.525 46.438 14.562 1.00 27.60 117 GLY A C 1
ATOM 931 O O . GLY A 1 130 ? 38.354 45.510 14.508 1.00 27.90 117 GLY A O 1
ATOM 932 N N . HIS A 1 131 ? 37.031 46.911 15.695 1.00 27.89 118 HIS A N 1
ATOM 933 C CA . HIS A 1 131 ? 37.485 46.397 16.983 1.00 29.76 118 HIS A CA 1
ATOM 934 C C . HIS A 1 131 ? 36.397 45.664 17.762 1.00 30.19 118 HIS A C 1
ATOM 935 O O . HIS A 1 131 ? 35.201 45.834 17.505 1.00 30.92 118 HIS A O 1
ATOM 942 N N . GLY A 1 132 ? 36.812 44.849 18.727 1.00 29.47 119 GLY A N 1
ATOM 943 C CA . GLY A 1 132 ? 35.859 44.158 19.588 1.00 29.56 119 GLY A CA 1
ATOM 944 C C . GLY A 1 132 ? 35.897 42.642 19.476 1.00 28.34 119 GLY A C 1
ATOM 945 O O . GLY A 1 132 ? 35.349 41.950 20.343 1.00 29.75 119 GLY A O 1
ATOM 946 N N . TRP A 1 133 ? 36.551 42.126 18.440 1.00 25.14 120 TRP A N 1
ATOM 947 C CA . TRP A 1 133 ? 36.717 40.676 18.285 1.00 24.16 120 TRP A CA 1
ATOM 948 C C . TRP A 1 133 ? 38.093 40.228 18.731 1.00 24.67 120 TRP A C 1
ATOM 949 O O . TRP A 1 133 ? 39.087 40.896 18.478 1.00 25.35 120 TRP A O 1
ATOM 960 N N . SER A 1 134 ? 38.126 39.068 19.369 1.00 23.46 121 SER A N 1
ATOM 961 C CA . SER A 1 134 ? 39.323 38.583 20.020 1.00 23.66 121 SER A CA 1
ATOM 962 C C . SER A 1 134 ? 40.145 37.664 19.123 1.00 22.01 121 SER A C 1
ATOM 963 O O . SER A 1 134 ? 41.244 37.259 19.521 1.00 22.61 121 SER A O 1
ATOM 966 N N . ASN A 1 135 ? 39.620 37.325 17.954 1.00 20.47 122 ASN A N 1
ATOM 967 C CA . ASN A 1 135 ? 40.271 36.354 17.066 1.00 20.19 122 ASN A CA 1
ATOM 968 C C . ASN A 1 135 ? 40.638 36.929 15.694 1.00 20.03 122 ASN A C 1
ATOM 969 O O . ASN A 1 135 ? 41.180 36.207 14.854 1.00 20.13 122 ASN A O 1
ATOM 974 N N . ALA A 1 136 ? 40.317 38.204 15.460 1.00 21.21 123 ALA A N 1
ATOM 975 C CA . ALA A 1 136 ? 40.457 38.794 14.123 1.00 20.04 123 ALA A CA 1
ATOM 976 C C . ALA A 1 136 ? 40.265 40.303 14.167 1.00 21.47 123 ALA A C 1
ATOM 977 O O . ALA A 1 136 ? 39.669 40.833 15.101 1.00 21.82 123 ALA A O 1
ATOM 979 N N . ARG A 1 137 ? 40.771 40.974 13.137 1.00 20.96 124 ARG A N 1
ATOM 980 C CA . ARG A 1 137 ? 40.655 42.425 13.012 1.00 23.51 124 ARG A CA 1
ATOM 981 C C . ARG A 1 137 ? 39.458 42.782 12.135 1.00 22.34 124 ARG A C 1
ATOM 982 O O . ARG A 1 137 ? 39.164 43.956 11.918 1.00 23.19 124 ARG A O 1
ATOM 990 N N . GLY A 1 138 ? 38.787 41.779 11.590 1.00 21.99 125 GLY A N 1
ATOM 991 C CA . GLY A 1 138 ? 37.729 42.072 10.636 1.00 21.44 125 GLY A CA 1
ATOM 992 C C . GLY A 1 138 ? 37.147 40.830 10.026 1.00 20.38 125 GLY A C 1
ATOM 993 O O . GLY A 1 138 ? 37.368 39.724 10.530 1.00 19.75 125 GLY A O 1
ATOM 994 N N . HIS A 1 139 ? 36.395 41.025 8.944 1.00 19.37 126 HIS A N 1
ATOM 995 C CA . HIS A 1 139 ? 35.650 39.936 8.312 1.00 19.14 126 HIS A CA 1
ATOM 996 C C . HIS A 1 139 ? 35.600 40.244 6.817 1.00 18.67 126 HIS A C 1
ATOM 997 O O . HIS A 1 139 ? 35.661 41.420 6.423 1.00 19.35 126 HIS A O 1
ATOM 1004 N N . VAL A 1 140 ? 35.529 39.191 6.011 1.00 18.25 127 VAL A N 1
ATOM 1005 C CA A VAL A 1 140 ? 35.419 39.298 4.547 0.50 17.91 127 VAL A CA 1
ATOM 1006 C CA B VAL A 1 140 ? 35.391 39.323 4.571 0.50 18.19 127 VAL A CA 1
ATOM 1007 C C . VAL A 1 140 ? 34.307 38.355 4.126 1.00 18.39 127 VAL A C 1
ATOM 1008 O O . VAL A 1 140 ? 34.313 37.176 4.515 1.00 18.50 127 VAL A O 1
ATOM 1015 N N . THR A 1 141 ? 33.354 38.861 3.345 1.00 18.56 128 THR A N 1
ATOM 1016 C CA . THR A 1 141 ? 32.228 38.025 2.898 1.00 18.87 128 THR A CA 1
ATOM 1017 C C . THR A 1 141 ? 31.608 38.601 1.608 1.00 18.84 128 THR A C 1
ATOM 1018 O O . THR A 1 141 ? 32.148 39.547 1.037 1.00 18.66 128 THR A O 1
ATOM 1022 N N . LEU A 1 142 ? 30.505 38.010 1.150 1.00 18.78 129 LEU A N 1
ATOM 1023 C CA . LEU A 1 142 ? 29.767 38.576 0.026 1.00 18.45 129 LEU A CA 1
ATOM 1024 C C . LEU A 1 142 ? 28.557 39.328 0.541 1.00 19.02 129 LEU A C 1
ATOM 1025 O O . LEU A 1 142 ? 28.055 39.058 1.638 1.00 19.23 129 LEU A O 1
ATOM 1030 N N . TRP A 1 143 ? 28.113 40.283 -0.264 1.00 18.67 130 TRP A N 1
ATOM 1031 C CA . TRP A 1 143 ? 27.027 41.183 0.078 1.00 20.41 130 TRP A CA 1
ATOM 1032 C C . TRP A 1 143 ? 26.169 41.334 -1.166 1.00 21.00 130 TRP A C 1
ATOM 1033 O O . TRP A 1 143 ? 26.690 41.639 -2.255 1.00 20.70 130 TRP A O 1
ATOM 1044 N N . ASN A 1 144 ? 24.860 41.119 -1.032 1.00 21.51 131 ASN A N 1
ATOM 1045 C CA . ASN A 1 144 ? 23.997 41.173 -2.219 1.00 23.30 131 ASN A CA 1
ATOM 1046 C C . ASN A 1 144 ? 23.172 42.457 -2.350 1.00 24.48 131 ASN A C 1
ATOM 1047 O O . ASN A 1 144 ? 22.191 42.495 -3.113 1.00 25.29 131 ASN A O 1
ATOM 1052 N N . GLY A 1 145 ? 23.560 43.501 -1.615 1.00 24.93 132 GLY A N 1
ATOM 1053 C CA . GLY A 1 145 ? 22.797 44.752 -1.569 1.00 27.30 132 GLY A CA 1
ATOM 1054 C C . GLY A 1 145 ? 21.858 44.873 -0.375 1.00 28.82 132 GLY A C 1
ATOM 1055 O O . GLY A 1 145 ? 21.372 45.961 -0.068 1.00 30.68 132 GLY A O 1
ATOM 1056 N N . SER A 1 146 ? 21.610 43.748 0.291 1.00 29.06 133 SER A N 1
ATOM 1057 C CA . SER A 1 146 ? 20.678 43.662 1.415 1.00 30.78 133 SER A CA 1
ATOM 1058 C C . SER A 1 146 ? 21.250 42.905 2.615 1.00 29.36 133 SER A C 1
ATOM 1059 O O . SER A 1 146 ? 21.003 43.286 3.756 1.00 30.14 133 SER A O 1
ATOM 1062 N N . ILE A 1 147 ? 21.977 41.815 2.359 1.00 27.44 134 ILE A N 1
ATOM 1063 C CA . ILE A 1 147 ? 22.421 40.883 3.419 1.00 26.70 134 ILE A CA 1
ATOM 1064 C C . ILE A 1 147 ? 23.775 40.292 3.028 1.00 24.00 134 ILE A C 1
ATOM 1065 O O . ILE A 1 147 ? 24.124 40.288 1.838 1.00 22.10 134 ILE A O 1
ATOM 1070 N N . CYS A 1 148 ? 24.525 39.792 4.010 1.00 23.42 135 CYS A N 1
ATOM 1071 C CA . CYS A 1 148 ? 25.770 39.073 3.734 1.00 22.42 135 CYS A CA 1
ATOM 1072 C C . CYS A 1 148 ? 25.438 37.620 3.427 1.00 22.23 135 CYS A C 1
ATOM 1073 O O . CYS A 1 148 ? 24.406 37.116 3.849 1.00 24.05 135 CYS A O 1
ATOM 1076 N N . SER A 1 149 ? 26.344 36.962 2.720 1.00 21.74 136 SER A N 1
ATOM 1077 C CA . SER A 1 149 ? 26.161 35.559 2.327 1.00 21.88 136 SER A CA 1
ATOM 1078 C C . SER A 1 149 ? 26.255 34.615 3.532 1.00 23.30 136 SER A C 1
ATOM 1079 O O . SER A 1 149 ? 25.740 33.499 3.483 1.00 23.60 136 SER A O 1
ATOM 1082 N N . ASP A 1 150 ? 26.923 35.053 4.604 1.00 23.52 137 ASP A N 1
ATOM 1083 C CA . ASP A 1 150 ? 27.004 34.242 5.825 1.00 26.16 137 ASP A CA 1
ATOM 1084 C C . ASP A 1 150 ? 26.195 34.819 6.971 1.00 29.57 137 ASP A C 1
ATOM 1085 O O . ASP A 1 150 ? 26.436 34.490 8.141 1.00 30.64 137 ASP A O 1
ATOM 1090 N N . GLN A 1 151 ? 25.218 35.664 6.642 1.00 32.76 138 GLN A N 1
ATOM 1091 C CA . GLN A 1 151 ? 24.386 36.314 7.655 1.00 37.71 138 GLN A CA 1
ATOM 1092 C C . GLN A 1 151 ? 23.853 35.310 8.676 1.00 41.02 138 GLN A C 1
ATOM 1093 O O . GLN A 1 151 ? 23.745 35.616 9.862 1.00 42.41 138 GLN A O 1
ATOM 1099 N N . CYS A 1 152 ? 23.592 34.102 8.184 1.00 42.93 139 CYS A N 1
ATOM 1100 C CA A CYS A 1 152 ? 23.070 33.027 9.023 0.50 45.48 139 CYS A CA 1
ATOM 1101 C CA B CYS A 1 152 ? 23.136 32.940 8.939 0.50 45.89 139 CYS A CA 1
ATOM 1102 C C . CYS A 1 152 ? 24.036 32.634 10.146 1.00 46.58 139 CYS A C 1
ATOM 1103 O O . CYS A 1 152 ? 23.590 32.140 11.190 1.00 48.21 139 CYS A O 1
ATOM 1108 N N . HIS A 1 153 ? 25.333 32.884 9.960 1.00 47.00 140 HIS A N 1
ATOM 1109 C CA . HIS A 1 153 ? 26.347 32.642 10.989 1.00 49.11 140 HIS A CA 1
ATOM 1110 C C . HIS A 1 153 ? 26.706 33.922 11.755 1.00 50.87 140 HIS A C 1
ATOM 1111 O O . HIS A 1 153 ? 27.307 33.850 12.830 1.00 51.51 140 HIS A O 1
ATOM 1118 N N . LEU A 1 154 ? 26.330 35.080 11.207 1.00 52.46 141 LEU A N 1
ATOM 1119 C CA . LEU A 1 154 ? 26.691 36.380 11.792 1.00 54.54 141 LEU A CA 1
ATOM 1120 C C . LEU A 1 154 ? 26.052 36.595 13.161 1.00 57.64 141 LEU A C 1
ATOM 1121 O O . LEU A 1 154 ? 24.913 37.066 13.277 1.00 59.40 141 LEU A O 1
ATOM 1126 N N . LEU A 1 155 ? 26.832 36.246 14.183 1.00 59.30 142 LEU A N 1
ATOM 1127 C CA . LEU A 1 155 ? 26.398 36.130 15.579 1.00 62.34 142 LEU A CA 1
ATOM 1128 C C . LEU A 1 155 ? 25.616 37.334 16.109 1.00 64.69 142 LEU A C 1
ATOM 1129 O O . LEU A 1 155 ? 24.648 37.165 16.856 1.00 67.08 142 LEU A O 1
ATOM 1134 N N . ASN A 1 156 ? 26.037 38.539 15.722 1.00 64.61 143 ASN A N 1
ATOM 1135 C CA . ASN A 1 156 ? 25.375 39.774 16.148 1.00 66.87 143 ASN A CA 1
ATOM 1136 C C . ASN A 1 156 ? 25.010 40.700 14.990 1.00 66.38 143 ASN A C 1
ATOM 1137 O O . ASN A 1 156 ? 25.684 40.713 13.955 1.00 64.89 143 ASN A O 1
ATOM 1142 N N . ASN A 1 160 ? 24.569 46.656 15.879 1.00 58.22 147 ASN A N 1
ATOM 1143 C CA . ASN A 1 160 ? 24.923 46.884 17.280 1.00 59.80 147 ASN A CA 1
ATOM 1144 C C . ASN A 1 160 ? 25.313 45.611 18.037 1.00 59.05 147 ASN A C 1
ATOM 1145 O O . ASN A 1 160 ? 24.584 45.152 18.927 1.00 61.42 147 ASN A O 1
ATOM 1150 N N . GLY A 1 161 ? 26.464 45.045 17.678 1.00 55.99 148 GLY A N 1
ATOM 1151 C CA . GLY A 1 161 ? 27.024 43.883 18.388 1.00 54.02 148 GLY A CA 1
ATOM 1152 C C . GLY A 1 161 ? 28.272 44.265 19.166 1.00 52.75 148 GLY A C 1
ATOM 1153 O O . GLY A 1 161 ? 28.516 45.458 19.394 1.00 54.00 148 GLY A O 1
ATOM 1154 N N . PRO A 1 162 ? 29.077 43.263 19.591 1.00 50.32 149 PRO A N 1
ATOM 1155 C CA . PRO A 1 162 ? 30.322 43.627 20.270 1.00 48.73 149 PRO A CA 1
ATOM 1156 C C . PRO A 1 162 ? 31.391 44.103 19.279 1.00 44.39 149 PRO A C 1
ATOM 1157 O O . PRO A 1 162 ? 32.313 44.809 19.663 1.00 44.23 149 PRO A O 1
ATOM 1161 N N . PHE A 1 163 ? 31.247 43.734 18.011 1.00 40.60 150 PHE A N 1
ATOM 1162 C CA . PHE A 1 163 ? 32.118 44.238 16.958 1.00 37.04 150 PHE A CA 1
ATOM 1163 C C . PHE A 1 163 ? 31.727 45.674 16.581 1.00 37.22 150 PHE A C 1
ATOM 1164 O O . PHE A 1 163 ? 30.556 45.942 16.310 1.00 37.82 150 PHE A O 1
ATOM 1172 N N . VAL A 1 164 ? 32.697 46.589 16.612 1.00 35.64 151 VAL A N 1
ATOM 1173 C CA . VAL A 1 164 ? 32.481 47.989 16.187 1.00 34.89 151 VAL A CA 1
ATOM 1174 C C . VAL A 1 164 ? 33.223 48.235 14.864 1.00 31.94 151 VAL A C 1
ATOM 1175 O O . VAL A 1 164 ? 34.442 48.358 14.854 1.00 30.66 151 VAL A O 1
ATOM 1179 N N . PRO A 1 165 ? 32.483 48.287 13.743 1.00 30.93 152 PRO A N 1
ATOM 1180 C CA . PRO A 1 165 ? 33.103 48.501 12.430 1.00 29.11 152 PRO A CA 1
ATOM 1181 C C . PRO A 1 165 ? 33.774 49.891 12.354 1.00 29.08 152 PRO A C 1
ATOM 1182 O O . PRO A 1 165 ? 33.176 50.894 12.759 1.00 30.43 152 PRO A O 1
ATOM 1186 N N . GLU A 1 166 ? 35.020 49.916 11.886 1.00 27.55 153 GLU A N 1
ATOM 1187 C CA . GLU A 1 166 ? 35.772 51.167 11.688 1.00 28.69 153 GLU A CA 1
ATOM 1188 C C . GLU A 1 166 ? 35.769 51.572 10.206 1.00 26.99 153 GLU A C 1
ATOM 1189 O O . GLU A 1 166 ? 35.563 52.742 9.868 1.00 27.32 153 GLU A O 1
ATOM 1195 N N . VAL A 1 167 ? 36.035 50.596 9.330 1.00 25.64 154 VAL A N 1
ATOM 1196 C CA A VAL A 1 167 ? 36.075 50.840 7.875 0.50 25.01 154 VAL A CA 1
ATOM 1197 C CA B VAL A 1 167 ? 36.055 50.849 7.890 0.50 25.01 154 VAL A CA 1
ATOM 1198 C C . VAL A 1 167 ? 35.423 49.683 7.113 1.00 23.91 154 VAL A C 1
ATOM 1199 O O . VAL A 1 167 ? 35.683 48.509 7.407 1.00 23.31 154 VAL A O 1
ATOM 1206 N N . GLY A 1 168 ? 34.576 50.014 6.138 1.00 23.66 155 GLY A N 1
ATOM 1207 C CA . GLY A 1 168 ? 33.966 49.011 5.267 1.00 21.52 155 GLY A CA 1
ATOM 1208 C C . GLY A 1 168 ? 34.314 49.312 3.825 1.00 21.49 155 GLY A C 1
ATOM 1209 O O . GLY A 1 168 ? 34.252 50.464 3.407 1.00 21.34 155 GLY A O 1
ATOM 1210 N N . THR A 1 169 ? 34.660 48.269 3.072 1.00 20.83 156 THR A N 1
ATOM 1211 C CA . THR A 1 169 ? 35.142 48.400 1.700 1.00 21.60 156 THR A CA 1
ATOM 1212 C C . THR A 1 169 ? 34.381 47.399 0.836 1.00 20.37 156 THR A C 1
ATOM 1213 O O . THR A 1 169 ? 34.265 46.224 1.199 1.00 20.84 156 THR A O 1
ATOM 1217 N N . LEU A 1 170 ? 33.868 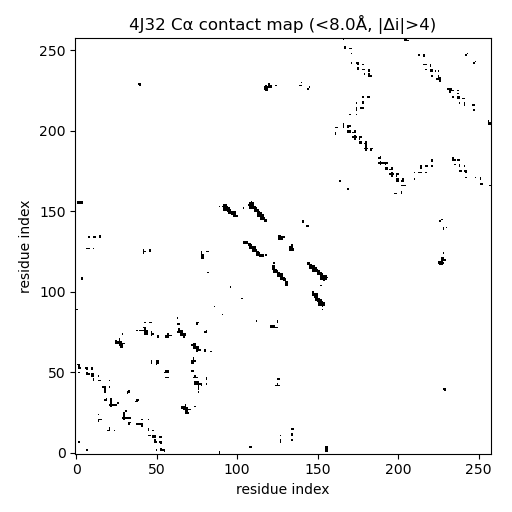47.870 -0.299 1.00 20.54 157 LEU A N 1
ATOM 1218 C CA . LEU A 1 170 ? 33.164 47.007 -1.230 1.00 20.75 157 LEU A CA 1
ATOM 1219 C C . LEU A 1 170 ? 33.841 47.016 -2.609 1.00 20.22 157 LEU A C 1
ATOM 1220 O O . LEU A 1 170 ? 34.154 48.084 -3.163 1.00 20.47 157 LEU A O 1
ATOM 1225 N N . TRP A 1 171 ? 34.095 45.812 -3.137 1.00 19.97 158 TRP A N 1
ATOM 1226 C CA . TRP A 1 171 ? 34.435 45.653 -4.561 1.00 21.26 158 TRP A CA 1
ATOM 1227 C C . TRP A 1 171 ? 33.199 45.092 -5.246 1.00 20.76 158 TRP A C 1
ATOM 1228 O O . TRP A 1 171 ? 32.768 43.990 -4.929 1.00 20.48 158 TRP A O 1
ATOM 1239 N N . ILE A 1 172 ? 32.630 45.860 -6.168 1.00 21.49 159 ILE A N 1
ATOM 1240 C CA . ILE A 1 172 ? 31.419 45.418 -6.873 1.00 21.92 159 ILE A CA 1
ATOM 1241 C C . ILE A 1 172 ? 31.724 44.218 -7.767 1.00 21.46 159 ILE A C 1
ATOM 1242 O O . ILE A 1 172 ? 32.743 44.204 -8.497 1.00 22.18 159 ILE A O 1
ATOM 1247 N N . LEU A 1 173 ? 30.854 43.215 -7.711 1.00 20.62 160 LEU A N 1
ATOM 1248 C CA . LEU A 1 173 ? 30.907 42.091 -8.650 1.00 21.04 160 LEU A CA 1
ATOM 1249 C C . LEU A 1 173 ? 29.795 42.223 -9.685 1.00 22.44 160 LEU A C 1
ATOM 1250 O O . LEU A 1 173 ? 28.655 42.511 -9.323 1.00 22.68 160 LEU A O 1
ATOM 1255 N N . PRO A 1 174 ? 30.132 42.039 -10.983 1.00 23.85 161 PRO A N 1
ATOM 1256 C CA . PRO A 1 174 ? 29.213 42.379 -12.063 1.00 25.55 161 PRO A CA 1
ATOM 1257 C C . PRO A 1 174 ? 28.065 41.383 -12.259 1.00 26.30 161 PRO A C 1
ATOM 1258 O O . PRO A 1 174 ? 28.144 40.212 -11.866 1.00 25.29 161 PRO A O 1
ATOM 1263 N N . GLN B 2 1 ? 54.591 8.192 35.314 1.00 39.49 27 GLN B N 1
ATOM 1264 C CA A GLN B 2 1 ? 55.594 9.251 35.092 0.50 37.78 27 GLN B CA 1
ATOM 1265 C CA B GLN B 2 1 ? 55.540 9.315 35.041 0.50 37.91 27 GLN B CA 1
ATOM 1266 C C . GLN B 2 1 ? 55.391 10.327 36.160 1.00 35.85 27 GLN B C 1
ATOM 1267 O O . GLN B 2 1 ? 54.267 10.782 36.411 1.00 35.76 27 GLN B O 1
ATOM 1278 N N . GLU B 2 2 ? 56.476 10.712 36.835 1.00 34.22 28 GLU B N 1
ATOM 1279 C CA . GLU B 2 2 ? 56.352 11.849 37.769 1.00 31.16 28 GLU B CA 1
ATOM 1280 C C . GLU B 2 2 ? 56.406 13.139 36.951 1.00 29.09 28 GLU B C 1
ATOM 1281 O O . GLU B 2 2 ? 57.244 13.253 36.052 1.00 29.38 28 GLU B O 1
ATOM 1287 N N . ALA B 2 3 ? 55.525 14.100 37.248 1.00 26.12 29 ALA B N 1
ATOM 1288 C CA . ALA B 2 3 ? 55.530 15.400 36.572 1.00 24.29 29 ALA B CA 1
ATOM 1289 C C . ALA B 2 3 ? 56.753 16.214 36.965 1.00 24.06 29 ALA B C 1
ATOM 1290 O O . ALA B 2 3 ? 57.546 15.799 37.825 1.00 24.71 29 ALA B O 1
ATOM 1292 N N . LEU B 2 4 ? 56.911 17.375 36.337 1.00 23.39 30 LEU B N 1
ATOM 1293 C CA . LEU B 2 4 ? 58.075 18.229 36.579 1.00 23.58 30 LEU B CA 1
ATOM 1294 C C . LEU B 2 4 ? 57.957 19.122 37.803 1.00 22.72 30 LEU B C 1
ATOM 1295 O O . LEU B 2 4 ? 58.795 20.010 38.000 1.00 21.82 30 LEU B O 1
ATOM 1300 N N . THR B 2 5 ? 56.925 18.892 38.622 1.00 20.94 31 THR B N 1
ATOM 1301 C CA . THR B 2 5 ? 56.548 19.821 39.689 1.00 20.92 31 THR B CA 1
ATOM 1302 C C . THR B 2 5 ? 57.719 20.264 40.586 1.00 20.94 31 THR B C 1
ATOM 1303 O O . THR B 2 5 ? 57.810 21.436 40.931 1.00 20.45 31 THR B O 1
ATOM 1307 N N . THR B 2 6 ? 58.601 19.328 40.930 1.00 22.39 32 THR B N 1
ATOM 1308 C CA . THR B 2 6 ? 59.727 19.605 41.841 1.00 23.96 32 THR B CA 1
ATOM 1309 C C . THR B 2 6 ? 60.860 20.424 41.221 1.00 25.25 32 THR B C 1
ATOM 1310 O O . THR B 2 6 ? 61.786 20.854 41.937 1.00 27.72 32 THR B O 1
ATOM 1314 N N . GLN B 2 7 ? 60.781 20.656 39.922 1.00 24.50 33 GLN B N 1
ATOM 1315 C CA A GLN B 2 7 ? 61.857 21.341 39.214 0.50 25.64 33 GLN B CA 1
ATOM 1316 C CA B GLN B 2 7 ? 61.830 21.346 39.172 0.50 25.62 33 GLN B CA 1
ATOM 1317 C C . GLN B 2 7 ? 61.650 22.857 39.124 1.00 24.67 33 GLN B C 1
ATOM 1318 O O . GLN B 2 7 ? 62.599 23.600 38.809 1.00 26.03 33 GLN B O 1
ATOM 1329 N N . TYR B 2 8 ? 60.435 23.305 39.418 1.00 22.54 34 TYR B N 1
ATOM 1330 C CA . TYR B 2 8 ? 60.083 24.721 39.305 1.00 21.48 34 TYR B CA 1
ATOM 1331 C C . TYR B 2 8 ? 60.643 25.559 40.457 1.00 21.84 34 TYR B C 1
ATOM 1332 O O . TYR B 2 8 ? 60.657 25.122 41.616 1.00 22.77 34 TYR B O 1
ATOM 1341 N N . SER B 2 9 ? 61.088 26.769 40.112 1.00 21.76 35 SER B N 1
ATOM 1342 C CA . SER B 2 9 ? 61.489 27.759 41.109 1.00 21.96 35 SER B CA 1
ATOM 1343 C C . SER B 2 9 ? 60.232 28.267 41.836 1.00 20.67 35 SER B C 1
ATOM 1344 O O . SER B 2 9 ? 59.102 28.031 41.395 1.00 18.63 35 SER B O 1
ATOM 1347 N N . GLN B 2 10 ? 60.431 28.979 42.943 1.00 20.80 36 GLN B N 1
ATOM 1348 C CA . GLN B 2 10 ? 59.279 29.525 43.687 1.00 20.37 36 GLN B CA 1
ATOM 1349 C C . GLN B 2 10 ? 58.407 30.458 42.841 1.00 19.48 36 GLN B C 1
ATOM 1350 O O . GLN B 2 10 ? 57.175 30.387 42.888 1.00 18.04 36 GLN B O 1
ATOM 1356 N N . SER B 2 11 ? 59.034 31.352 42.080 1.00 20.21 37 SER B N 1
ATOM 1357 C CA A SER B 2 11 ? 58.255 32.237 41.199 0.50 19.71 37 SER B CA 1
ATOM 1358 C CA B SER B 2 11 ? 58.286 32.239 41.182 0.50 20.35 37 SER B CA 1
ATOM 1359 C C . SER B 2 11 ? 57.504 31.462 40.100 1.00 19.86 37 SER B C 1
ATOM 1360 O O . SER B 2 11 ? 56.329 31.761 39.801 1.00 18.67 37 SER B O 1
ATOM 1365 N N . GLU B 2 12 ? 58.163 30.457 39.517 1.00 19.98 38 GLU B N 1
ATOM 1366 C CA . GLU B 2 12 ? 57.556 29.603 38.500 1.00 20.13 38 GLU B CA 1
ATOM 1367 C C . GLU B 2 12 ? 56.376 28.834 39.080 1.00 18.55 38 GLU B C 1
ATOM 1368 O O . GLU B 2 12 ? 55.328 28.713 38.436 1.00 18.23 38 GLU B O 1
ATOM 1374 N N . LEU B 2 13 ? 56.514 28.340 40.304 1.00 18.09 39 LEU B N 1
ATOM 1375 C CA . LEU B 2 13 ? 55.369 27.649 40.954 1.00 16.76 39 LEU B CA 1
ATOM 1376 C C . LEU B 2 13 ? 54.161 28.582 41.072 1.00 16.72 39 LEU B C 1
ATOM 1377 O O . LEU B 2 13 ? 53.020 28.171 40.856 1.00 15.93 39 LEU B O 1
ATOM 1382 N N . LEU B 2 14 ? 54.406 29.833 41.437 1.00 17.34 40 LEU B N 1
ATOM 1383 C CA . LEU B 2 14 ? 53.301 30.789 41.649 1.00 17.50 40 LEU B CA 1
ATOM 1384 C C . LEU B 2 14 ? 52.624 31.147 40.324 1.00 17.19 40 LEU B C 1
ATOM 1385 O O . LEU B 2 14 ? 51.403 31.279 40.264 1.00 16.93 40 LEU B O 1
ATOM 1390 N N . LYS B 2 15 ? 53.417 31.292 39.276 1.00 16.96 41 LYS B N 1
ATOM 1391 C CA . LYS B 2 15 ? 52.870 31.512 37.935 1.00 17.39 41 LYS B CA 1
ATOM 1392 C C . LYS B 2 15 ? 52.099 30.265 37.455 1.00 16.78 41 LYS B C 1
ATOM 1393 O O . LYS B 2 15 ? 51.038 30.386 36.860 1.00 16.76 41 LYS B O 1
ATOM 1399 N N . ASN B 2 16 ? 52.604 29.080 37.777 1.00 16.81 42 ASN B N 1
ATOM 1400 C CA . ASN B 2 16 ? 51.907 27.830 37.404 1.00 16.41 42 ASN B CA 1
ATOM 1401 C C . ASN B 2 16 ? 50.594 27.706 38.135 1.00 16.49 42 ASN B C 1
ATOM 1402 O O . ASN B 2 16 ? 49.580 27.293 37.543 1.00 16.64 42 ASN B O 1
ATOM 1407 N N . TRP B 2 17 ? 50.621 28.042 39.439 1.00 15.99 43 TRP B N 1
ATOM 1408 C CA . TRP B 2 17 ? 49.417 28.136 40.251 1.00 16.20 43 TRP B CA 1
ATOM 1409 C C . TRP B 2 17 ? 48.425 29.119 39.644 1.00 16.19 43 TRP B C 1
ATOM 1410 O O . TRP B 2 17 ? 47.244 28.815 39.519 1.00 15.31 43 TRP B O 1
ATOM 1421 N N . ALA B 2 18 ? 48.899 30.312 39.296 1.00 15.83 44 ALA B N 1
ATOM 1422 C CA . ALA B 2 18 ? 48.012 31.328 38.730 1.00 16.57 44 ALA B CA 1
ATOM 1423 C C . ALA B 2 18 ? 47.256 30.784 37.495 1.00 16.55 44 ALA B C 1
ATOM 1424 O O . ALA B 2 18 ? 46.017 30.931 37.379 1.00 16.90 44 ALA B O 1
ATOM 1426 N N . LEU B 2 19 ? 47.991 30.160 36.586 1.00 16.44 45 LEU B N 1
ATOM 1427 C CA . LEU B 2 19 ? 47.390 29.644 35.365 1.00 17.12 45 LEU B CA 1
ATOM 1428 C C . LEU B 2 19 ? 46.354 28.535 35.645 1.00 16.85 45 LEU B C 1
ATOM 1429 O O . LEU B 2 19 ? 45.207 28.611 35.159 1.00 16.57 45 LEU B O 1
ATOM 1434 N N . SER B 2 20 ? 46.747 27.531 36.434 1.00 16.96 46 SER B N 1
ATOM 1435 C CA A SER B 2 20 ? 45.839 26.415 36.710 0.60 17.34 46 SER B CA 1
ATOM 1436 C CA B SER B 2 20 ? 45.871 26.402 36.787 0.40 17.06 46 SER B CA 1
ATOM 1437 C C . SER B 2 20 ? 44.619 26.864 37.498 1.00 17.43 46 SER B C 1
ATOM 1438 O O . SER B 2 20 ? 43.508 26.406 37.205 1.00 17.91 46 SER B O 1
ATOM 1443 N N . HIS B 2 21 ? 44.810 27.771 38.462 1.00 17.80 47 HIS B N 1
ATOM 1444 C CA . HIS B 2 21 ? 43.680 28.299 39.220 1.00 17.41 47 HIS B CA 1
ATOM 1445 C C . HIS B 2 21 ? 42.694 29.030 38.299 1.00 17.92 47 HIS B C 1
ATOM 1446 O O . HIS B 2 21 ? 41.478 28.848 38.412 1.00 17.31 47 HIS B O 1
ATOM 1453 N N . CYS B 2 22 ? 43.226 29.857 37.403 1.00 17.86 48 CYS B N 1
ATOM 1454 C CA . CYS B 2 22 ? 42.352 30.601 36.492 1.00 18.21 48 CYS B CA 1
ATOM 1455 C C . CYS B 2 22 ? 41.541 29.636 35.612 1.00 17.99 48 CYS B C 1
ATOM 1456 O O . CYS B 2 22 ? 40.333 29.836 35.387 1.00 17.60 48 CYS B O 1
ATOM 1459 N N . LEU B 2 23 ? 42.197 28.579 35.145 1.00 17.54 49 LEU B N 1
ATOM 1460 C CA . LEU B 2 23 ? 41.497 27.572 34.320 1.00 18.30 49 LEU B CA 1
ATOM 1461 C C . LEU B 2 23 ? 40.383 26.891 35.136 1.00 19.38 49 LEU B C 1
ATOM 1462 O O . LEU B 2 23 ? 39.277 26.652 34.623 1.00 20.49 49 LEU B O 1
ATOM 1467 N N . ALA B 2 24 ? 40.652 26.633 36.421 1.00 18.91 50 ALA B N 1
ATOM 1468 C CA . ALA B 2 24 ? 39.638 26.107 37.336 1.00 20.22 50 ALA B CA 1
ATOM 1469 C C . ALA B 2 24 ? 38.455 27.054 37.505 1.00 21.16 50 ALA B C 1
ATOM 1470 O O . ALA B 2 24 ? 37.341 26.613 37.777 1.00 23.21 50 ALA B O 1
ATOM 1472 N N . LEU B 2 25 ? 38.707 28.362 37.403 1.00 20.00 51 LEU B N 1
ATOM 1473 C CA . LEU B 2 25 ? 37.615 29.329 37.467 1.00 20.87 51 LEU B CA 1
ATOM 1474 C C . LEU B 2 25 ? 36.749 29.407 36.209 1.00 21.60 51 LEU B C 1
ATOM 1475 O O . LEU B 2 25 ? 35.523 29.534 36.311 1.00 22.22 51 LEU B O 1
ATOM 1480 N N . VAL B 2 26 ? 37.371 29.402 35.040 1.00 19.80 52 VAL B N 1
ATOM 1481 C CA . VAL B 2 26 ? 36.653 29.749 33.808 1.00 21.75 52 VAL B CA 1
ATOM 1482 C C . VAL B 2 26 ? 35.855 28.608 33.168 1.00 22.98 52 VAL B C 1
ATOM 1483 O O . VAL B 2 26 ? 34.878 28.858 32.475 1.00 24.76 52 VAL B O 1
ATOM 1487 N N . TYR B 2 27 ? 36.274 27.375 33.401 1.00 23.31 53 TYR B N 1
ATOM 1488 C CA . TYR B 2 27 ? 35.654 26.228 32.736 1.00 25.21 53 TYR B CA 1
ATOM 1489 C C . TYR B 2 27 ? 34.482 25.706 33.563 1.00 27.36 53 TYR B C 1
ATOM 1490 O O . TYR B 2 27 ? 34.555 25.719 34.790 1.00 29.29 53 TYR B O 1
ATOM 1499 N N . LYS B 2 28 ? 33.430 25.247 32.898 1.00 28.80 54 LYS B N 1
ATOM 1500 C CA . LYS B 2 28 ? 32.206 24.818 33.584 1.00 30.88 54 LYS B CA 1
ATOM 1501 C C . LYS B 2 28 ? 32.264 23.343 34.021 1.00 30.71 54 LYS B C 1
ATOM 1502 O O . LYS B 2 28 ? 31.841 22.978 35.140 1.00 31.07 54 LYS B O 1
ATOM 1508 N N . ASP B 2 29 ? 32.808 22.504 33.148 1.00 28.99 55 ASP B N 1
ATOM 1509 C CA . ASP B 2 29 ? 32.759 21.046 33.324 1.00 29.10 55 ASP B CA 1
ATOM 1510 C C . ASP B 2 29 ? 33.446 20.633 34.615 1.00 28.15 55 ASP B C 1
ATOM 1511 O O . ASP B 2 29 ? 34.577 21.051 34.875 1.00 25.84 55 ASP B O 1
ATOM 1516 N N . ASP B 2 30 ? 32.764 19.820 35.423 1.00 29.31 56 ASP B N 1
ATOM 1517 C CA . ASP B 2 30 ? 33.304 19.431 36.730 1.00 29.88 56 ASP B CA 1
ATOM 1518 C C . ASP B 2 30 ? 34.633 18.670 36.675 1.00 28.21 56 ASP B C 1
ATOM 1519 O O . ASP B 2 30 ? 35.526 18.945 37.472 1.00 26.48 56 ASP B O 1
ATOM 1524 N N . VAL B 2 31 ? 34.752 17.734 35.734 1.00 27.92 57 VAL B N 1
ATOM 1525 C CA . VAL B 2 31 ? 35.974 16.948 35.572 1.00 26.91 57 VAL B CA 1
ATOM 1526 C C . VAL B 2 31 ? 37.165 17.866 35.233 1.00 24.50 57 VAL B C 1
ATOM 1527 O O . VAL B 2 31 ? 38.250 17.725 35.821 1.00 24.72 57 VAL B O 1
ATOM 1531 N N . VAL B 2 32 ? 36.968 18.796 34.291 1.00 22.44 58 VAL B N 1
ATOM 1532 C CA . VAL B 2 32 ? 38.007 19.810 33.979 1.00 21.39 58 VAL B CA 1
ATOM 1533 C C . VAL B 2 32 ? 38.314 20.734 35.174 1.00 20.62 58 VAL B C 1
ATOM 1534 O O . VAL B 2 32 ? 39.496 20.964 35.504 1.00 18.96 58 VAL B O 1
ATOM 1538 N N . LYS B 2 33 ? 37.271 21.287 35.807 1.00 21.67 59 LYS B N 1
ATOM 1539 C CA . LYS B 2 33 ? 37.491 22.189 36.967 1.00 21.90 59 LYS B CA 1
ATOM 1540 C C . LYS B 2 33 ? 38.263 21.455 38.061 1.00 20.93 59 LYS B C 1
ATOM 1541 O O . LYS B 2 33 ? 39.204 22.005 38.614 1.00 20.99 59 LYS B O 1
ATOM 1547 N N . ASN B 2 34 ? 37.865 20.221 38.364 1.00 20.70 60 ASN B N 1
ATOM 1548 C CA . ASN B 2 34 ? 38.534 19.462 39.429 1.00 21.60 60 ASN B CA 1
ATOM 1549 C C . ASN B 2 34 ? 39.986 19.147 39.086 1.00 20.12 60 ASN B C 1
ATOM 1550 O O . ASN B 2 34 ? 40.849 19.125 39.959 1.00 20.24 60 ASN B O 1
ATOM 1555 N N . ASP B 2 35 ? 40.244 18.915 37.809 1.00 19.67 61 ASP B N 1
ATOM 1556 C CA . ASP B 2 35 ? 41.591 18.632 37.323 1.00 18.67 61 ASP B CA 1
ATOM 1557 C C . ASP B 2 35 ? 42.502 19.857 37.474 1.00 17.75 61 ASP B C 1
ATOM 1558 O O . ASP B 2 35 ? 43.636 19.757 37.974 1.00 17.16 61 ASP B O 1
ATOM 1563 N N . ALA B 2 36 ? 42.001 21.017 37.056 1.00 16.96 62 ALA B N 1
ATOM 1564 C CA . ALA B 2 36 ? 42.726 22.266 37.212 1.00 17.00 62 ALA B CA 1
ATOM 1565 C C . ALA B 2 36 ? 42.953 22.604 38.699 1.00 17.40 62 ALA B C 1
ATOM 1566 O O . ALA B 2 36 ? 44.038 23.051 39.057 1.00 16.76 62 ALA B O 1
ATOM 1568 N N . ARG B 2 37 ? 41.958 22.362 39.551 1.00 18.01 63 ARG B N 1
ATOM 1569 C CA . ARG B 2 37 ? 42.109 22.560 41.010 1.00 18.11 63 ARG B CA 1
ATOM 1570 C C . ARG B 2 37 ? 43.172 21.629 41.587 1.00 18.21 63 ARG B C 1
ATOM 1571 O O . ARG B 2 37 ? 43.974 22.031 42.416 1.00 18.61 63 ARG B O 1
ATOM 1579 N N . ALA B 2 38 ? 43.153 20.370 41.166 1.00 18.50 64 ALA B N 1
ATOM 1580 C CA . ALA B 2 38 ? 44.126 19.384 41.679 1.00 18.47 64 ALA B CA 1
ATOM 1581 C C . ALA B 2 38 ? 45.533 19.797 41.270 1.00 17.76 64 ALA B C 1
ATOM 1582 O O . ALA B 2 38 ? 46.481 19.738 42.084 1.00 17.54 64 ALA B O 1
ATOM 1584 N N . THR B 2 39 ? 45.663 20.210 40.008 1.00 16.84 65 THR B N 1
ATOM 1585 C CA . THR B 2 39 ? 46.924 20.677 39.451 1.00 16.71 65 THR B CA 1
ATOM 1586 C C . THR B 2 39 ? 47.421 21.910 40.225 1.00 16.43 65 THR B C 1
ATOM 1587 O O . THR B 2 39 ? 48.587 21.970 40.640 1.00 16.41 65 THR B O 1
ATOM 1591 N N . ALA B 2 40 ? 46.547 22.889 40.439 1.00 15.24 66 ALA B N 1
ATOM 1592 C CA . ALA B 2 40 ? 46.966 24.051 41.229 1.00 15.54 66 ALA B CA 1
ATOM 1593 C C . ALA B 2 40 ? 47.450 23.623 42.628 1.00 15.69 66 ALA B C 1
ATOM 1594 O O . ALA B 2 40 ? 48.456 24.136 43.116 1.00 16.44 66 ALA B O 1
ATOM 1596 N N . SER B 2 41 ? 46.776 22.649 43.241 1.00 16.13 67 SER B N 1
ATOM 1597 C CA . SER B 2 41 ? 47.132 22.266 44.618 1.00 16.37 67 SER B CA 1
ATOM 1598 C C . SER B 2 41 ? 48.578 21.696 44.659 1.00 16.17 67 SER B C 1
ATOM 1599 O O . SER B 2 41 ? 49.282 21.839 45.669 1.00 16.55 67 SER B O 1
ATOM 1602 N N . ALA B 2 42 ? 49.010 21.077 43.563 1.00 16.55 68 ALA B N 1
ATOM 1603 C CA . ALA B 2 42 ? 50.374 20.537 43.471 1.00 16.35 68 ALA B CA 1
ATOM 1604 C C . ALA B 2 42 ? 51.393 21.680 43.556 1.00 17.10 68 ALA B C 1
ATOM 1605 O O . ALA B 2 42 ? 52.419 21.576 44.253 1.00 17.95 68 ALA B O 1
ATOM 1607 N N . TYR B 2 43 ? 51.120 22.783 42.855 1.00 16.44 69 TYR B N 1
ATOM 1608 C CA . TYR B 2 43 ? 52.049 23.935 42.919 1.00 16.82 69 TYR B CA 1
ATOM 1609 C C . TYR B 2 43 ? 52.032 24.616 44.291 1.00 17.00 69 TYR B C 1
ATOM 1610 O O . TYR B 2 43 ? 53.080 25.091 44.755 1.00 18.06 69 TYR B O 1
ATOM 1619 N N . LEU B 2 44 ? 50.858 24.682 44.921 1.00 16.67 70 LEU B N 1
ATOM 1620 C CA . LEU B 2 44 ? 50.763 25.188 46.302 1.00 16.76 70 LEU B CA 1
ATOM 1621 C C . LEU B 2 44 ? 51.583 24.351 47.290 1.00 17.39 70 LEU B C 1
ATOM 1622 O O . LEU B 2 44 ? 52.216 24.919 48.192 1.00 17.80 70 LEU B O 1
ATOM 1627 N N . GLU B 2 45 ? 51.577 23.022 47.132 1.00 16.70 71 GLU B N 1
ATOM 1628 C CA . GLU B 2 45 ? 52.312 22.129 48.037 1.00 17.93 71 GLU B CA 1
ATOM 1629 C C . GLU B 2 45 ? 53.779 22.531 48.134 1.00 18.14 71 GLU B C 1
ATOM 1630 O O . GLU B 2 45 ? 54.365 22.509 49.232 1.00 19.32 71 GLU B O 1
ATOM 1636 N N . TYR B 2 46 ? 54.376 22.859 46.990 1.00 18.16 72 TYR B N 1
ATOM 1637 C CA . TYR B 2 46 ? 55.827 23.126 46.921 1.00 18.31 72 TYR B CA 1
ATOM 1638 C C . TYR B 2 46 ? 56.209 24.587 47.174 1.00 18.35 72 TYR B C 1
ATOM 1639 O O . TYR B 2 46 ? 57.407 24.926 47.294 1.00 18.71 72 TYR B O 1
ATOM 1648 N N . GLY B 2 47 ? 55.205 25.448 47.278 1.00 18.12 73 GLY B N 1
ATOM 1649 C CA . GLY B 2 47 ? 55.455 26.863 47.619 1.00 17.91 73 GLY B CA 1
ATOM 1650 C C . GLY B 2 47 ? 55.906 27.057 49.060 1.00 18.87 73 GLY B C 1
ATOM 1651 O O . GLY B 2 47 ? 55.678 26.201 49.913 1.00 19.69 73 GLY B O 1
ATOM 1652 N N . LYS B 2 48 ? 56.588 28.174 49.320 1.00 19.54 74 LYS B N 1
ATOM 1653 C CA . LYS B 2 48 ? 57.033 28.537 50.666 1.00 20.92 74 LYS B CA 1
ATOM 1654 C C . LYS B 2 48 ? 56.253 29.766 51.158 1.00 21.29 74 LYS B C 1
ATOM 1655 O O . LYS B 2 48 ? 56.577 30.343 52.213 1.00 22.22 74 LYS B O 1
ATOM 1661 N N . GLN B 2 49 ? 55.206 30.111 50.412 1.00 19.63 75 GLN B N 1
ATOM 1662 C CA . GLN B 2 49 ? 54.405 31.313 50.688 1.00 20.09 75 GLN B CA 1
ATOM 1663 C C . GLN B 2 49 ? 53.171 30.981 51.500 1.00 19.96 75 GLN B C 1
ATOM 1664 O O . GLN B 2 49 ? 52.623 29.864 51.415 1.00 19.08 75 GLN B O 1
ATOM 1670 N N . SER B 2 50 ? 52.709 31.988 52.233 1.00 19.92 76 SER B N 1
ATOM 1671 C CA . SER B 2 50 ? 51.469 31.915 53.005 1.00 20.23 76 SER B CA 1
ATOM 1672 C C . SER B 2 50 ? 50.273 31.901 52.066 1.00 20.04 76 SER B C 1
ATOM 1673 O O . SER B 2 50 ? 50.364 32.329 50.905 1.00 18.90 76 SER B O 1
ATOM 1676 N N . VAL B 2 51 ? 49.143 31.435 52.578 1.00 19.87 77 VAL B N 1
ATOM 1677 C CA . VAL B 2 51 ? 47.980 31.220 51.707 1.00 20.02 77 VAL B CA 1
ATOM 1678 C C . VAL B 2 51 ? 47.434 32.529 51.111 1.00 19.69 77 VAL B C 1
ATOM 1679 O O . VAL B 2 51 ? 46.854 32.532 50.019 1.00 18.13 77 VAL B O 1
ATOM 1683 N N . GLU B 2 52 ? 47.632 33.644 51.804 1.00 19.72 78 GLU B N 1
ATOM 1684 C CA . GLU B 2 52 ? 47.083 34.908 51.302 1.00 20.10 78 GLU B CA 1
ATOM 1685 C C . GLU B 2 52 ? 47.679 35.309 49.950 1.00 18.98 78 GLU B C 1
ATOM 1686 O O . GLU B 2 52 ? 47.037 36.052 49.226 1.00 19.62 78 GLU B O 1
ATOM 1692 N N . ILE B 2 53 ? 48.887 34.859 49.603 1.00 18.73 79 ILE B N 1
ATOM 1693 C CA . ILE B 2 53 ? 49.380 35.223 48.255 1.00 19.11 79 ILE B CA 1
ATOM 1694 C C . ILE B 2 53 ? 48.545 34.561 47.166 1.00 18.38 79 ILE B C 1
ATOM 1695 O O . ILE B 2 53 ? 48.287 35.152 46.125 1.00 18.16 79 ILE B O 1
ATOM 1700 N N . TYR B 2 54 ? 48.092 33.341 47.429 1.00 17.45 80 TYR B N 1
ATOM 1701 C CA . TYR B 2 54 ? 47.207 32.664 46.479 1.00 17.42 80 TYR B CA 1
ATOM 1702 C C . TYR B 2 54 ? 45.818 33.323 46.426 1.00 17.82 80 TYR B C 1
ATOM 1703 O O . TYR B 2 54 ? 45.217 33.417 45.345 1.00 16.97 80 TYR B O 1
ATOM 1712 N N . HIS B 2 55 ? 45.326 33.776 47.581 1.00 18.71 81 HIS B N 1
ATOM 1713 C CA . HIS B 2 55 ? 44.083 34.554 47.640 1.00 18.48 81 HIS B CA 1
ATOM 1714 C C . HIS B 2 55 ? 44.207 35.832 46.802 1.00 19.37 81 HIS B C 1
ATOM 1715 O O . HIS B 2 55 ? 43.246 36.238 46.137 1.00 19.53 81 HIS B O 1
ATOM 1722 N N . GLU B 2 56 ? 45.375 36.480 46.852 1.00 18.40 82 GLU B N 1
ATOM 1723 C CA . GLU B 2 56 ? 45.571 37.701 46.052 1.00 19.23 82 GLU B CA 1
ATOM 1724 C C . GLU B 2 56 ? 45.701 37.392 44.545 1.00 18.70 82 GLU B C 1
ATOM 1725 O O . GLU B 2 56 ? 45.201 38.140 43.710 1.00 19.34 82 GLU B O 1
ATOM 1731 N N . ILE B 2 57 ? 46.403 36.319 44.205 1.00 17.15 83 ILE B N 1
ATOM 1732 C CA . ILE B 2 57 ? 46.441 35.840 42.814 1.00 17.21 83 ILE B CA 1
ATOM 1733 C C . ILE B 2 57 ? 45.006 35.609 42.302 1.00 18.68 83 ILE B C 1
ATOM 1734 O O . ILE B 2 57 ? 44.650 36.035 41.196 1.00 18.49 83 ILE B O 1
ATOM 1739 N N . ASP B 2 58 ? 44.191 34.948 43.118 1.00 18.12 84 ASP B N 1
ATOM 1740 C CA . ASP B 2 58 ? 42.750 34.802 42.813 1.00 19.93 84 ASP B CA 1
ATOM 1741 C C . ASP B 2 58 ? 42.023 36.127 42.593 1.00 21.06 84 ASP B C 1
ATOM 1742 O O . ASP B 2 58 ? 41.205 36.217 41.668 1.00 21.32 84 ASP B O 1
ATOM 1747 N N . GLU B 2 59 ? 42.293 37.142 43.423 1.00 20.96 85 GLU B N 1
ATOM 1748 C CA . GLU B 2 59 ? 41.669 38.465 43.226 1.00 23.00 85 GLU B CA 1
ATOM 1749 C C . GLU B 2 59 ? 41.953 39.011 41.829 1.00 22.41 85 GLU B C 1
ATOM 1750 O O . GLU B 2 59 ? 41.067 39.608 41.181 1.00 22.79 85 GLU B O 1
ATOM 1756 N N . ILE B 2 60 ? 43.185 38.818 41.364 1.00 20.96 86 ILE B N 1
ATOM 1757 C CA . ILE B 2 60 ? 43.563 39.295 40.021 1.00 21.63 86 ILE B CA 1
ATOM 1758 C C . ILE B 2 60 ? 42.934 38.412 38.950 1.00 21.06 86 ILE B C 1
ATOM 1759 O O . ILE B 2 60 ? 42.421 38.924 37.951 1.00 21.09 86 ILE B O 1
ATOM 1764 N N . ALA B 2 61 ? 42.945 37.096 39.186 1.00 19.97 87 ALA B N 1
ATOM 1765 C CA . ALA B 2 61 ? 42.358 36.144 38.244 1.00 21.01 87 ALA B CA 1
ATOM 1766 C C . ALA B 2 61 ? 40.899 36.499 37.982 1.00 22.47 87 ALA B C 1
ATOM 1767 O O . ALA B 2 61 ? 40.438 36.397 36.837 1.00 22.86 87 ALA B O 1
ATOM 1769 N N . LYS B 2 62 ? 40.191 36.920 39.033 1.00 23.52 88 LYS B N 1
ATOM 1770 C CA B LYS B 2 62 ? 38.770 37.224 38.890 0.60 25.14 88 LYS B CA 1
ATOM 1771 C CA C LYS B 2 62 ? 38.767 37.281 38.950 0.40 25.07 88 LYS B CA 1
ATOM 1772 C C . LYS B 2 62 ? 38.517 38.450 38.002 1.00 25.99 88 LYS B C 1
ATOM 1773 O O . LYS B 2 62 ? 37.425 38.588 37.438 1.00 27.31 88 LYS B O 1
ATOM 1784 N N . LYS B 2 63 ? 39.525 39.312 37.832 1.00 26.13 89 LYS B N 1
ATOM 1785 C CA . LYS B 2 63 ? 39.407 40.475 36.939 1.00 27.10 89 LYS B CA 1
ATOM 1786 C C . LYS B 2 63 ? 39.388 40.000 35.474 1.00 25.86 89 LYS B C 1
ATOM 1787 O O . LYS B 2 63 ? 38.922 40.725 34.595 1.00 26.94 89 LYS B O 1
ATOM 1793 N N . TYR B 2 64 ? 39.909 38.799 35.231 1.00 22.71 90 TYR B N 1
ATOM 1794 C CA . TYR B 2 64 ? 39.972 38.214 33.881 1.00 22.09 90 TYR B CA 1
ATOM 1795 C C . TYR B 2 64 ? 38.855 37.199 33.692 1.00 22.32 90 TYR B C 1
ATOM 1796 O O . TYR B 2 64 ? 38.276 37.127 32.619 1.00 21.97 90 TYR B O 1
ATOM 1805 N N . SER B 2 65 ? 38.561 36.420 34.741 1.00 23.17 91 SER B N 1
ATOM 1806 C CA . SER B 2 65 ? 37.602 35.322 34.611 1.00 23.85 91 SER B CA 1
ATOM 1807 C C . SER B 2 65 ? 36.191 35.866 34.378 1.00 24.85 91 SER B C 1
ATOM 1808 O O . SER B 2 65 ? 35.356 35.176 33.785 1.00 26.11 91 SER B O 1
ATOM 1811 N N . GLY B 2 66 ? 35.948 37.105 34.808 1.00 24.61 92 GLY B N 1
ATOM 1812 C CA . GLY B 2 66 ? 34.641 37.761 34.673 1.00 25.78 92 GLY B CA 1
ATOM 1813 C C . GLY B 2 66 ? 34.464 38.546 33.379 1.00 25.59 92 GLY B C 1
ATOM 1814 O O . GLY B 2 66 ? 33.393 39.109 33.122 1.00 26.83 92 GLY B O 1
ATOM 1815 N N . LEU B 2 67 ? 35.523 38.624 32.581 1.00 24.10 93 LEU B N 1
ATOM 1816 C CA . LEU B 2 67 ? 35.455 39.329 31.288 1.00 24.22 93 LEU B CA 1
ATOM 1817 C C . LEU B 2 67 ? 34.532 38.602 30.315 1.00 25.03 93 LEU B C 1
ATOM 1818 O O . LEU B 2 67 ? 34.349 37.375 30.397 1.00 24.87 93 LEU B O 1
ATOM 1823 N N . LYS B 2 68 ? 33.947 39.356 29.389 1.00 25.34 94 LYS B N 1
ATOM 1824 C CA . LYS B 2 68 ? 33.230 38.736 28.272 1.00 26.02 94 LYS B CA 1
ATOM 1825 C C . LYS B 2 68 ? 34.039 38.968 27.016 1.00 24.73 94 LYS B C 1
ATOM 1826 O O . LYS B 2 68 ? 34.234 40.117 26.612 1.00 25.56 94 LYS B O 1
ATOM 1832 N N . TYR B 2 69 ? 34.506 37.875 26.410 1.00 23.30 95 TYR B N 1
ATOM 1833 C CA . TYR B 2 69 ? 35.261 37.936 25.165 1.00 22.39 95 TYR B CA 1
ATOM 1834 C C . TYR B 2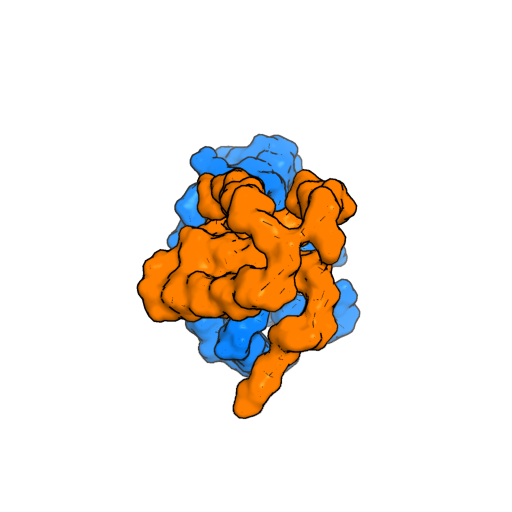 69 ? 34.403 37.441 23.993 1.00 23.97 95 TYR B C 1
ATOM 1835 O O . TYR B 2 69 ? 33.689 36.447 24.116 1.00 24.32 95 TYR B O 1
ATOM 1844 N N . ASN B 2 70 ? 34.516 38.128 22.866 1.00 24.26 96 ASN B N 1
ATOM 1845 C CA . ASN B 2 70 ? 33.713 37.833 21.674 1.00 25.95 96 ASN B CA 1
ATOM 1846 C C . ASN B 2 70 ? 34.613 37.687 20.444 1.00 24.46 96 ASN B C 1
ATOM 1847 O O . ASN B 2 70 ? 35.748 38.162 20.438 1.00 24.00 96 ASN B O 1
ATOM 1852 N N . GLY B 2 71 ? 34.120 36.996 19.424 1.00 23.83 97 GLY B N 1
ATOM 1853 C CA . GLY B 2 71 ? 34.869 36.839 18.194 1.00 22.27 97 GLY B CA 1
ATOM 1854 C C . GLY B 2 71 ? 33.963 36.552 17.024 1.00 23.30 97 GLY B C 1
ATO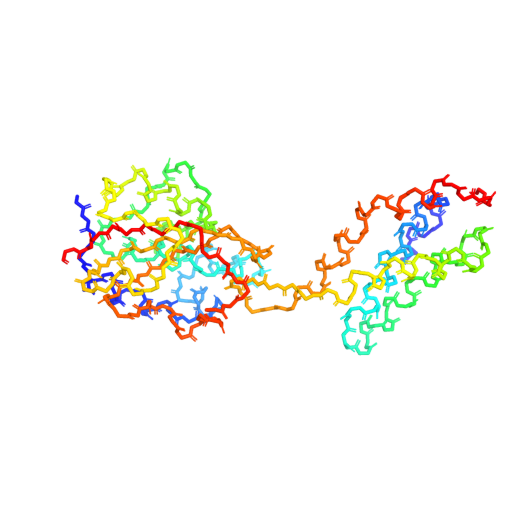M 1855 O O . GLY B 2 71 ? 32.737 36.516 17.166 1.00 24.42 97 GLY B O 1
ATOM 1856 N N . SER B 2 72 ? 34.559 36.361 15.853 1.00 22.36 98 SER B N 1
ATOM 1857 C CA . SER B 2 72 ? 33.787 36.080 14.626 1.00 23.08 98 SER B CA 1
ATOM 1858 C C . SER B 2 72 ? 33.480 34.590 14.471 1.00 23.11 98 SER B C 1
ATOM 1859 O O . SER B 2 72 ? 32.918 34.156 13.453 1.00 24.47 98 SER B O 1
ATOM 1862 N N . ILE B 2 73 ? 33.896 33.815 15.462 1.00 22.84 99 ILE B N 1
ATOM 1863 C CA . ILE B 2 73 ? 33.538 32.405 15.583 1.00 23.76 99 ILE B CA 1
ATOM 1864 C C . ILE B 2 73 ? 32.843 32.197 16.940 1.00 24.62 99 ILE B C 1
ATOM 1865 O O . ILE B 2 73 ? 33.045 32.984 17.874 1.00 24.08 99 ILE B O 1
ATOM 1870 N N . SER B 2 74 ? 32.044 31.131 17.038 1.00 25.46 100 SER B N 1
ATOM 1871 C CA A SER B 2 74 ? 31.302 30.819 18.265 0.50 26.00 100 SER B CA 1
ATOM 1872 C CA B SER B 2 74 ? 31.302 30.811 18.265 0.50 26.04 100 SER B CA 1
ATOM 1873 C C . SER B 2 74 ? 32.203 30.309 19.392 1.00 24.76 100 SER B C 1
ATOM 1874 O O . SER B 2 74 ? 32.787 29.210 19.306 1.00 25.23 100 SER B O 1
ATOM 1879 N N . SER B 2 75 ? 32.324 31.105 20.449 1.00 23.23 101 SER B N 1
ATOM 1880 C CA . SER B 2 75 ? 33.112 30.717 21.620 1.00 22.69 101 SER B CA 1
ATOM 1881 C C . SER B 2 75 ? 32.986 31.803 22.672 1.00 22.04 101 SER B C 1
ATOM 1882 O O . SER B 2 75 ? 32.758 32.974 22.349 1.00 23.18 101 SER B O 1
ATOM 1885 N N . ASP B 2 76 ? 33.122 31.398 23.925 1.00 21.71 102 ASP B N 1
ATOM 1886 C CA . ASP B 2 76 ? 33.267 32.350 25.011 1.00 22.51 102 ASP B CA 1
ATOM 1887 C C . ASP B 2 76 ? 34.725 32.742 25.225 1.00 21.13 102 ASP B C 1
ATOM 1888 O O . ASP B 2 76 ? 35.019 33.640 26.028 1.00 21.39 102 ASP B O 1
ATOM 1893 N N . PHE B 2 77 ? 35.637 32.057 24.541 1.00 19.94 103 PHE B N 1
ATOM 1894 C CA . PHE B 2 77 ? 37.092 32.292 24.725 1.00 18.82 103 PHE B CA 1
ATOM 1895 C C . PHE B 2 77 ? 37.562 32.275 26.209 1.00 19.17 103 PHE B C 1
ATOM 1896 O O . PHE B 2 77 ? 38.387 33.102 26.624 1.00 18.07 103 PHE B O 1
ATOM 1904 N N . ASN B 2 78 ? 37.046 31.315 26.994 1.00 18.19 104 ASN B N 1
ATOM 1905 C CA . ASN B 2 78 ? 37.401 31.202 28.403 1.00 19.02 104 ASN B CA 1
ATOM 1906 C C . ASN B 2 78 ? 38.903 30.957 28.565 1.00 17.74 104 ASN B C 1
ATOM 1907 O O . ASN B 2 78 ? 39.538 31.570 29.414 1.00 17.93 104 ASN B O 1
ATOM 1912 N N . THR B 2 79 ? 39.450 30.094 27.711 1.00 17.60 105 THR B N 1
ATOM 1913 C CA . THR B 2 79 ? 40.876 29.728 27.788 1.00 16.54 105 THR B CA 1
ATOM 1914 C C . THR B 2 79 ? 41.696 31.015 27.622 1.00 16.58 105 THR B C 1
ATOM 1915 O O . THR B 2 79 ? 42.696 31.224 28.300 1.00 16.68 105 THR B O 1
ATOM 1919 N N . MET B 2 80 ? 41.253 31.871 26.700 1.00 16.65 106 MET B N 1
ATOM 1920 C CA . MET B 2 80 ? 41.941 33.131 26.400 1.00 17.41 106 MET B CA 1
ATOM 1921 C C . MET B 2 80 ? 42.011 34.094 27.587 1.00 17.00 106 MET B C 1
ATOM 1922 O O . MET B 2 80 ? 42.986 34.875 27.730 1.00 16.92 106 MET B O 1
ATOM 1927 N N . LYS B 2 81 ? 40.959 34.106 28.406 1.00 17.86 107 LYS B N 1
ATOM 1928 C CA . LYS B 2 81 ? 40.942 34.966 29.601 1.00 17.93 107 LYS B CA 1
ATOM 1929 C C . LYS B 2 81 ? 42.153 34.618 30.491 1.00 17.87 107 LYS B C 1
ATOM 1930 O O . LYS B 2 81 ? 42.834 35.520 31.010 1.00 18.09 107 LYS B O 1
ATOM 1936 N N . CYS B 2 82 ? 42.437 33.319 30.623 1.00 17.32 108 CYS B N 1
ATOM 1937 C CA . CYS B 2 82 ? 43.527 32.872 31.502 1.00 17.84 108 CYS B CA 1
ATOM 1938 C C . CYS B 2 82 ? 44.895 33.093 30.868 1.00 17.88 108 CYS B C 1
ATOM 1939 O O . CYS B 2 82 ? 45.877 33.377 31.568 1.00 17.42 108 CYS B O 1
ATOM 1942 N N . ILE B 2 83 ? 44.960 33.004 29.540 1.00 16.80 109 ILE B N 1
ATOM 1943 C CA . ILE B 2 83 ? 46.230 33.291 28.858 1.00 17.15 109 ILE B CA 1
ATOM 1944 C C . ILE B 2 83 ? 46.546 34.800 28.986 1.00 17.69 109 ILE B C 1
ATOM 1945 O O . ILE B 2 83 ? 47.682 35.182 29.277 1.00 17.36 109 ILE B O 1
ATOM 1950 N N . ASP B 2 84 ? 45.533 35.641 28.820 1.00 17.33 110 ASP B N 1
ATOM 1951 C CA . ASP B 2 84 ? 45.747 37.077 29.021 1.00 17.92 110 ASP B CA 1
ATOM 1952 C C . ASP B 2 84 ? 46.143 37.329 30.487 1.00 17.83 110 ASP B C 1
ATOM 1953 O O . ASP B 2 84 ? 47.024 38.161 30.783 1.00 19.45 110 ASP B O 1
ATOM 1958 N N . PHE B 2 85 ? 45.453 36.656 31.394 1.00 17.15 111 PHE B N 1
ATOM 1959 C CA . PHE B 2 85 ? 45.722 36.823 32.840 1.00 17.97 111 PHE B CA 1
ATOM 1960 C C . PHE B 2 85 ? 47.189 36.560 33.175 1.00 17.60 111 PHE B C 1
ATOM 1961 O O . PHE B 2 85 ? 47.796 37.330 33.916 1.00 18.66 111 PHE B O 1
ATOM 1969 N N . ILE B 2 86 ? 47.773 35.489 32.629 1.00 17.42 112 ILE B N 1
ATOM 1970 C CA A ILE B 2 86 ? 49.126 35.131 33.063 0.50 17.53 112 ILE B CA 1
ATOM 1971 C CA B ILE B 2 86 ? 49.136 35.087 33.002 0.50 17.75 112 ILE B CA 1
ATOM 1972 C C . ILE B 2 86 ? 50.194 36.097 32.544 1.00 19.23 112 ILE B C 1
ATOM 1973 O O . ILE B 2 86 ? 51.345 36.057 33.009 1.00 20.23 112 ILE B O 1
ATOM 1982 N N . HIS B 2 87 ? 49.796 37.000 31.639 1.00 17.83 113 HIS B N 1
ATOM 1983 C CA . HIS B 2 87 ? 50.664 38.100 31.174 1.00 19.54 113 HIS B CA 1
ATOM 1984 C C . HIS B 2 87 ? 50.457 39.408 31.946 1.00 20.31 113 HIS B C 1
ATOM 1985 O O . HIS B 2 87 ? 51.104 40.435 31.658 1.00 21.14 113 HIS B O 1
ATOM 1992 N N . ASP B 2 88 ? 49.549 39.380 32.914 1.00 20.06 114 ASP B N 1
ATOM 1993 C CA . ASP B 2 88 ? 49.169 40.600 33.649 1.00 21.48 114 ASP B CA 1
ATOM 1994 C C . ASP B 2 88 ? 50.343 41.166 34.455 1.00 22.51 114 ASP B C 1
ATOM 1995 O O . ASP B 2 88 ? 51.023 40.433 35.167 1.00 20.96 114 ASP B O 1
ATOM 2000 N N . ARG B 2 89 ? 50.580 42.468 34.305 1.00 24.25 115 ARG B N 1
ATOM 2001 C CA . ARG B 2 89 ? 51.697 43.137 34.966 1.00 27.25 115 ARG B CA 1
ATOM 2002 C C . ARG B 2 89 ? 51.547 43.113 36.496 1.00 26.23 115 ARG B C 1
ATOM 2003 O O . ARG B 2 89 ? 52.524 42.874 37.203 1.00 25.72 115 ARG B O 1
ATOM 2011 N N . GLU B 2 90 ? 50.331 43.348 36.999 1.00 25.51 116 GLU B N 1
ATOM 2012 C CA A GLU B 2 90 ? 50.050 43.338 38.442 0.50 25.65 116 GLU B CA 1
ATOM 2013 C CA B GLU B 2 90 ? 50.119 43.339 38.442 0.50 25.62 116 GLU B CA 1
ATOM 2014 C C . GLU B 2 90 ? 50.392 41.979 39.074 1.00 23.85 116 GLU B C 1
ATOM 2015 O O . GLU B 2 90 ? 50.969 41.906 40.165 1.00 23.47 116 GLU B O 1
ATOM 2026 N N . LEU B 2 91 ? 50.014 40.914 38.374 1.00 22.39 117 LEU B N 1
ATOM 2027 C CA . LEU B 2 91 ? 50.304 39.550 38.809 1.00 19.99 117 LEU B CA 1
ATOM 2028 C C . LEU B 2 91 ? 51.808 39.318 38.887 1.00 20.31 117 LEU B C 1
ATOM 2029 O O . LEU B 2 91 ? 52.328 38.788 39.879 1.00 18.93 117 LEU B O 1
ATOM 2034 N N . ASN B 2 92 ? 52.516 39.711 37.835 1.00 21.49 118 ASN B N 1
ATOM 2035 C CA A ASN B 2 92 ? 53.918 39.439 37.826 0.50 22.23 118 ASN B CA 1
ATOM 2036 C CA B ASN B 2 92 ? 53.979 39.554 37.774 0.50 22.01 118 ASN B CA 1
ATOM 2037 C C . ASN B 2 92 ? 54.665 40.295 38.901 1.00 23.31 118 ASN B C 1
ATOM 2038 O O . ASN B 2 92 ? 55.582 39.788 39.549 1.00 23.22 118 ASN B O 1
ATOM 2047 N N . GLU B 2 93 ? 54.215 41.533 39.139 1.00 24.07 119 GLU B N 1
ATOM 2048 C CA . GLU B 2 93 ? 54.764 42.374 40.209 1.00 25.18 119 GLU B CA 1
ATOM 2049 C C . GLU B 2 93 ? 54.469 41.827 41.599 1.00 24.09 119 GLU B C 1
ATOM 2050 O O . GLU B 2 93 ? 55.331 41.843 42.467 1.00 23.59 119 GLU B O 1
ATOM 2056 N N . LEU B 2 94 ? 53.250 41.326 41.799 1.00 22.79 120 LEU B N 1
ATOM 2057 C CA . LEU B 2 94 ? 52.863 40.676 43.056 1.00 22.73 120 LEU B CA 1
ATOM 2058 C C . LEU B 2 94 ? 53.826 39.532 43.414 1.00 21.69 120 LEU B C 1
ATOM 2059 O O . LEU B 2 94 ? 54.282 39.403 44.558 1.00 21.33 120 LEU B O 1
ATOM 2064 N N . ILE B 2 95 ? 54.109 38.707 42.421 1.00 20.78 121 ILE B N 1
ATOM 2065 C CA . ILE B 2 95 ? 54.986 37.559 42.621 1.00 21.03 121 ILE B CA 1
ATOM 2066 C C . ILE B 2 95 ? 56.417 38.015 42.889 1.00 22.67 121 ILE B C 1
ATOM 2067 O O . ILE B 2 95 ? 57.113 37.456 43.747 1.00 22.96 121 ILE B O 1
ATOM 2072 N N . LYS B 2 96 ? 56.866 39.028 42.157 1.00 24.67 122 LYS B N 1
ATOM 2073 C CA . LYS B 2 96 ? 58.237 39.512 42.312 1.00 27.51 122 LYS B CA 1
ATOM 2074 C C . LYS B 2 96 ? 58.461 40.209 43.656 1.00 28.66 122 LYS B C 1
ATOM 2075 O O . LYS B 2 96 ? 59.578 40.149 44.213 1.00 29.15 122 LYS B O 1
ATOM 2081 N N . ARG B 2 97 ? 57.397 40.859 44.161 1.00 27.83 123 ARG B N 1
ATOM 2082 C CA . ARG B 2 97 ? 57.379 41.590 45.452 1.00 29.21 123 ARG B CA 1
ATOM 2083 C C . ARG B 2 97 ? 57.402 40.702 46.655 1.00 27.04 123 ARG B C 1
ATOM 2084 O O . ARG B 2 97 ? 57.580 41.201 47.763 1.00 27.55 123 ARG B O 1
ATOM 2092 N N . ARG B 2 98 ? 57.116 39.414 46.477 1.00 25.30 124 ARG B N 1
ATOM 2093 C CA . ARG B 2 98 ? 56.696 38.582 47.586 1.00 24.26 124 ARG B CA 1
ATOM 2094 C C . ARG B 2 98 ? 57.669 38.595 48.773 1.00 25.85 124 ARG B C 1
ATOM 2095 O O . ARG B 2 98 ? 58.902 38.624 48.603 1.00 26.75 124 ARG B O 1
ATOM 2103 N N . VAL B 2 99 ? 57.109 38.609 49.978 1.00 25.64 125 VAL B N 1
ATOM 2104 C CA . VAL B 2 99 ? 57.914 38.642 51.206 1.00 27.44 125 VAL B CA 1
ATOM 2105 C C . VAL B 2 99 ? 58.630 37.318 51.438 1.00 27.37 125 VAL B C 1
ATOM 2106 O O . VAL B 2 99 ? 59.786 37.294 51.872 1.00 27.57 125 VAL B O 1
ATOM 2110 N N . GLU B 2 100 ? 57.931 36.226 51.139 1.00 25.78 126 GLU B N 1
ATOM 2111 C CA . GLU B 2 100 ? 58.463 34.872 51.302 1.00 25.79 126 GLU B CA 1
ATOM 2112 C C . GLU B 2 100 ? 59.093 34.400 49.986 1.00 25.44 126 GLU B C 1
ATOM 2113 O O . GLU B 2 100 ? 58.388 33.980 49.058 1.00 23.74 126 GLU B O 1
ATOM 2119 N N . LYS B 2 101 ? 60.424 34.481 49.901 1.00 27.08 127 LYS B N 1
ATOM 2120 C CA . LYS B 2 101 ? 61.103 34.148 48.642 1.00 28.33 127 LYS B CA 1
ATOM 2121 C C . LYS B 2 101 ? 61.054 32.643 48.333 1.00 28.20 127 LYS B C 1
ATOM 2122 O O . LYS B 2 101 ? 60.986 32.260 47.151 1.00 27.84 127 LYS B O 1
#

B-factor: mean 26.9, std 9.62, range [14.5, 72.82]

InterPro domains:
  IPR025562 Type VI secretion system (T6SS), amidase effector protein 4 [PF14113] (40-139)

Radius of gyration: 23.13 Å; Cα contacts (8 Å, |Δi|>4): 456; chains: 2; bounding box: 41×46×67 Å

Sequence (258 aa):
NRPSFNEAWLAFRKVNHSVADVGSIIGGNVGKNITGGYFQNACPIRMMSYVLNATGFPIARRNSPYAKVSGADNKFYIYRVNNDMMIDDYLTHTMGKPDLIVNNPKQSDFIGKKGIIVVVKGHGWSNARGHVVTLWNGSICSDQCCHLLNNGPFVPEVVGTLWILPQQEALTTQQYSQSSELLKNWALSSHCLALVYKDDVVKNDARATASAYLEYGKQSVEIYHEIDEIAKKKYSGLKYNGSISSSDFNTMKCIDFIIHDREEL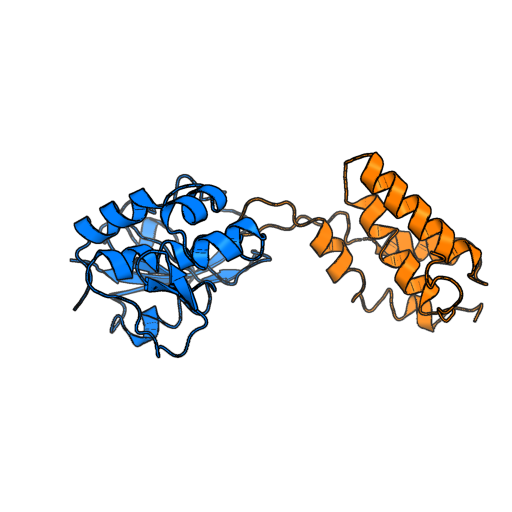NNELIKRRVEK

Solvent-accessible surface area: 14237 Å² total; per-residue (Å²): 171,52,2,36,18,117,94,0,43,105,4,3,138,110,0,29,78,60,29,64,73,0,3,97,82,10,18,31,66,0,8,152,37,13,125,50,38,170,21,92,26,4,3,0,0,19,0,0,44,0,5,7,56,14,58,63,74,3,54,169,114,15,117,33,32,44,26,30,3,71,65,118,86,52,2,0,59,131,13,79,26,0,4,65,17,0,74,141,75,12,38,169,48,68,43,117,26,109,101,12,130,98,64,50,5,121,67,92,81,0,0,10,4,31,92,1,87,38,32,42,50,16,120,0,19,2,4,0,4,52,8,78,77,12,16,3,67,103,71,55,101,128,214,30,45,29,71,45,69,56,0,19,0,6,60,1,116,240,150,70,104,20,79,135,76,56,38,33,81,4,0,88,36,21,0,58,8,34,0,40,5,52,18,60,195,80,103,118,65,50,90,90,10,154,63,54,4,64,38,34,75,127,96,15,152,19,55,75,111,23,7,101,74,0,22,97,2,0,101,122,42,28,51,67,172,43,55,6,22,43,98,57,96,25,42,64,58,12,0,85,59,0,52,136,23,182,72,0,41,53,19,2,139,157,32,146,65,140

Nearest PDB structures (foldseek):
  4j30-assembly1_B  TM=1.010E+00  e=6.056E-14  Salmonella enterica subsp. enterica serovar Typhimurium str. LT2
  3zib-assembly1_B  TM=9.280E-01  e=1.186E-05  Serratia marcescens
  4b6i-assembly2_B  TM=9.073E-01  e=1.382E-05  Serratia marcescens
  4jur-assembly4_M  TM=8.539E-01  e=7.841E-05  Enterobacter cloacae subsp. cloacae ATCC 13047
  4hfk-assembly1_B  TM=8.586E-01  e=1.523E-04  Enterobacter cloacae subsp. cloacae ATCC 13047

Foldseek 3Di:
DDFAQVLLLVQLLQQLDFLQVNLVSFDDPSVVCVVVVVAGDCQQQSVQSSCCRRVNFDDPPQPADWGHTVVRTTTGRAPVRSVVVCVVPQPDFPDKDFQDDLLVQAPFWAKKWWAFDQDDRHRTGIFTDGRHATSNNVVVPEVPSTGTGMMTHHGHD/DDDCLVVDDQLRLLLQLLLLCLQLLQDDDPVRNVVSVVSSVSSVVPHPDDCVLSVVSVVLSCVQSPDQDDDPDDDSCSNVSSVVSSVDPVNSVSSVPDPGD